Protein AF-A0A8X6MM75-F1 (afdb_monomer)

Mean predicted aligned error: 11.71 Å

Solvent-accessible surface area (backbone atoms only — not comparable to full-atom values): 11954 Å² total; per-residue (Å²): 129,62,101,52,57,42,80,42,95,53,72,85,77,40,58,80,90,53,41,46,63,35,37,42,98,78,38,51,41,29,33,30,41,62,89,41,44,68,61,42,42,59,50,50,16,61,73,72,70,42,58,93,62,60,49,35,66,57,50,51,88,81,57,44,44,74,46,42,32,42,50,53,55,86,55,97,66,80,43,54,76,62,78,70,56,53,65,49,52,53,53,43,50,51,67,72,38,47,88,40,38,58,59,51,56,37,34,38,22,33,39,88,60,43,45,37,38,36,39,28,29,56,48,54,58,74,54,73,69,58,44,54,55,48,49,58,67,43,36,65,71,62,44,44,78,42,88,99,49,34,34,33,33,57,40,63,68,54,56,61,51,56,54,83,53,84,75,80,98,62,79,70,65,42,74,41,36,41,39,41,38,48,90,86,56,75,49,76,44,54,66,80,87,55,62,65,71,64,48,56,59,56,70,66,70,75,133

Nearest PDB structures (foldseek):
  8qzt-assembly1_C  TM=4.158E-01  e=1.764E+00  Escherichia coli K-12
  7rr8-assembly1_C  TM=3.688E-01  e=2.102E+00  Escherichia coli K-12
  4zq9-assembly1_A  TM=3.601E-01  e=3.166E+00  Adeno-associated virus 2 Srivastava/1982
  5dcx-assembly9_I  TM=3.860E-01  e=9.621E+00  adeno-associated virus 2

Radius of gyration: 18.0 Å; Cα contacts (8 Å, |Δi|>4): 315; chains: 1; bounding box: 42×38×48 Å

Organism: Nephila pilipes (NCBI:txid299642)

Structure (mmCIF, N/CA/C/O backbone):
data_AF-A0A8X6MM75-F1
#
_entry.id   AF-A0A8X6MM75-F1
#
loop_
_atom_site.group_PDB
_atom_site.id
_atom_site.type_symbol
_atom_site.label_atom_id
_atom_site.label_alt_id
_atom_site.label_comp_id
_atom_site.label_asym_id
_atom_site.label_entity_id
_atom_site.label_seq_id
_atom_site.pdbx_PDB_ins_code
_atom_site.Cartn_x
_atom_site.Cartn_y
_atom_site.Cartn_z
_atom_site.occupancy
_atom_site.B_iso_or_equiv
_atom_site.auth_seq_id
_atom_site.auth_comp_id
_atom_site.auth_asym_id
_atom_site.auth_atom_id
_atom_site.pdbx_PDB_model_num
ATOM 1 N N . MET A 1 1 ? 15.011 1.809 -21.266 1.00 52.62 1 MET A N 1
ATOM 2 C CA . MET A 1 1 ? 14.641 0.807 -20.239 1.00 52.62 1 MET A CA 1
ATOM 3 C C . MET A 1 1 ? 15.874 -0.034 -19.945 1.00 52.62 1 MET A C 1
ATOM 5 O O . MET A 1 1 ? 16.704 -0.157 -20.841 1.00 52.62 1 MET A O 1
ATOM 9 N N . SER A 1 2 ? 16.052 -0.522 -18.714 1.00 60.53 2 SER A N 1
ATOM 10 C CA . SER A 1 2 ? 17.184 -1.410 -18.400 1.00 60.53 2 SER A CA 1
ATOM 11 C C . SER A 1 2 ? 16.971 -2.781 -19.055 1.00 60.53 2 SER A C 1
ATOM 13 O O . SER A 1 2 ? 15.847 -3.121 -19.415 1.00 60.53 2 SER A O 1
ATOM 15 N N . ALA A 1 3 ? 18.029 -3.585 -19.183 1.00 74.94 3 ALA A N 1
ATOM 16 C CA . ALA A 1 3 ? 17.926 -4.942 -19.730 1.00 74.94 3 ALA A CA 1
ATOM 17 C C . ALA A 1 3 ? 17.130 -5.923 -18.837 1.00 74.94 3 ALA A C 1
ATOM 19 O O . ALA A 1 3 ? 16.879 -7.046 -19.258 1.00 74.94 3 ALA A O 1
ATOM 20 N N . TYR A 1 4 ? 16.757 -5.501 -17.623 1.00 77.25 4 TYR A N 1
ATOM 21 C CA . TYR A 1 4 ? 16.164 -6.339 -16.576 1.00 77.25 4 TYR A CA 1
ATOM 22 C C . TYR A 1 4 ? 14.682 -6.033 -16.303 1.00 77.25 4 TYR A C 1
ATOM 24 O O . TYR A 1 4 ? 14.004 -6.820 -15.647 1.00 77.25 4 TYR A O 1
ATOM 32 N N . LEU A 1 5 ? 14.195 -4.863 -16.738 1.00 79.88 5 LEU A N 1
ATOM 33 C CA . LEU A 1 5 ? 12.842 -4.386 -16.452 1.00 79.88 5 LEU A CA 1
ATOM 34 C C . LEU A 1 5 ? 11.992 -4.443 -17.721 1.00 79.88 5 LEU A C 1
ATOM 36 O O . LEU A 1 5 ? 12.237 -3.706 -18.680 1.00 79.88 5 LEU A O 1
ATOM 40 N N . HIS A 1 6 ? 10.976 -5.296 -17.704 1.00 84.62 6 HIS A N 1
ATOM 41 C CA . HIS A 1 6 ? 10.106 -5.559 -18.842 1.00 84.62 6 HIS A CA 1
ATOM 42 C C . HIS A 1 6 ? 8.739 -4.920 -18.603 1.00 84.62 6 HIS A C 1
ATOM 44 O O . HIS A 1 6 ? 8.114 -5.173 -17.580 1.00 84.62 6 HIS A O 1
ATOM 50 N N . ARG A 1 7 ? 8.266 -4.086 -19.533 1.00 84.75 7 ARG A N 1
ATOM 51 C CA . ARG A 1 7 ? 6.899 -3.546 -19.490 1.00 84.75 7 ARG A CA 1
ATOM 52 C C . ARG A 1 7 ? 5.910 -4.610 -19.964 1.00 84.75 7 ARG A C 1
ATOM 54 O O . ARG A 1 7 ? 6.168 -5.250 -20.980 1.00 84.75 7 ARG A O 1
ATOM 61 N N . VAL A 1 8 ? 4.775 -4.711 -19.283 1.00 84.69 8 VAL A N 1
ATOM 62 C CA . VAL A 1 8 ? 3.608 -5.511 -19.682 1.00 84.69 8 VAL A CA 1
ATOM 63 C C . VAL A 1 8 ? 2.334 -4.662 -19.616 1.00 84.69 8 VAL A C 1
ATOM 65 O O . VAL A 1 8 ? 2.317 -3.591 -19.006 1.00 84.69 8 VAL A O 1
ATOM 68 N N . ASN A 1 9 ? 1.275 -5.102 -20.290 1.00 79.69 9 ASN A N 1
ATOM 69 C CA . ASN A 1 9 ? -0.027 -4.428 -20.305 1.00 79.69 9 ASN A CA 1
ATOM 70 C C . ASN A 1 9 ? -0.984 -4.992 -19.247 1.00 79.69 9 ASN A C 1
ATOM 72 O O . ASN A 1 9 ? -1.889 -4.282 -18.805 1.00 79.69 9 ASN A O 1
ATOM 76 N N . THR A 1 10 ? -0.787 -6.251 -18.847 1.00 78.00 10 THR A N 1
ATOM 77 C CA . THR A 1 10 ? -1.566 -6.949 -17.815 1.00 78.00 10 THR A CA 1
ATOM 78 C C . THR A 1 10 ? -0.646 -7.802 -16.932 1.00 78.00 10 THR A C 1
ATOM 80 O O . THR A 1 10 ? 0.529 -7.994 -17.251 1.00 78.00 10 THR A O 1
ATOM 83 N N . VAL A 1 11 ? -1.152 -8.308 -15.804 1.00 74.31 11 VAL A N 1
ATOM 84 C CA . VAL A 1 11 ? -0.368 -9.166 -14.895 1.00 74.31 11 VAL A CA 1
ATOM 85 C C . VAL A 1 11 ? -0.159 -10.572 -15.456 1.00 74.31 11 VAL A C 1
ATOM 87 O O . VAL A 1 11 ? 0.881 -11.178 -15.212 1.00 74.31 11 VAL A O 1
ATOM 90 N N . GLU A 1 12 ? -1.095 -11.075 -16.257 1.00 79.38 12 GLU A N 1
ATOM 91 C CA . GLU A 1 12 ? -1.029 -12.397 -16.889 1.00 79.38 12 GLU A CA 1
ATOM 92 C C . GLU A 1 12 ? 0.079 -12.496 -17.952 1.00 79.38 12 GLU A C 1
ATOM 94 O O . GLU A 1 12 ? 0.547 -13.593 -18.252 1.00 79.38 12 GLU A O 1
ATOM 99 N N . GLU A 1 13 ? 0.524 -11.363 -18.507 1.00 79.69 13 GLU A N 1
ATOM 100 C CA . GLU A 1 13 ? 1.691 -11.289 -19.397 1.00 79.69 13 GLU A CA 1
ATOM 101 C C . GLU A 1 13 ? 3.027 -11.474 -18.644 1.00 79.69 13 GLU A C 1
ATOM 103 O O . GLU A 1 13 ? 4.049 -11.782 -19.265 1.00 79.69 13 GLU A O 1
ATOM 108 N N . ALA A 1 14 ? 3.055 -11.293 -17.317 1.00 78.00 14 ALA A N 1
ATOM 109 C CA . ALA A 1 14 ? 4.254 -11.494 -16.510 1.00 78.00 14 ALA A CA 1
ATOM 110 C C . ALA A 1 14 ? 4.445 -12.980 -16.129 1.00 78.00 14 ALA A C 1
ATOM 112 O O . ALA A 1 14 ? 3.468 -13.694 -15.895 1.00 78.00 14 ALA A O 1
ATOM 113 N N . PRO A 1 15 ? 5.693 -13.471 -15.971 1.00 75.88 15 PRO A N 1
ATOM 114 C CA . PRO A 1 15 ? 5.959 -14.818 -15.460 1.00 75.88 15 PRO A CA 1
ATOM 115 C C . PRO A 1 15 ? 5.533 -14.964 -13.986 1.00 75.88 15 PRO A C 1
ATOM 117 O O . PRO A 1 15 ? 6.348 -14.813 -13.078 1.00 75.88 15 PRO A O 1
ATOM 120 N N . ALA A 1 16 ? 4.256 -15.271 -13.737 1.00 62.19 16 ALA A N 1
ATOM 121 C CA . ALA A 1 16 ? 3.614 -15.192 -12.417 1.00 62.19 16 ALA A CA 1
ATOM 122 C C . ALA A 1 16 ? 4.337 -15.945 -11.277 1.00 62.19 16 ALA A C 1
ATOM 124 O O . ALA A 1 16 ? 4.224 -15.566 -10.114 1.00 62.19 16 ALA A O 1
ATOM 125 N N . THR A 1 17 ? 5.101 -16.997 -11.589 1.00 67.06 17 THR A N 1
ATOM 126 C CA . THR A 1 17 ? 5.876 -17.774 -10.605 1.00 67.06 17 THR A CA 1
ATOM 127 C C . THR A 1 17 ? 7.322 -17.303 -10.419 1.00 67.06 17 THR A C 1
ATOM 129 O O . THR A 1 17 ? 7.921 -17.601 -9.389 1.00 67.06 17 THR A O 1
ATOM 132 N N . ASP A 1 18 ? 7.901 -16.588 -11.389 1.00 78.12 18 ASP A N 1
ATOM 133 C CA . ASP A 1 18 ? 9.346 -16.291 -11.464 1.00 78.12 18 ASP A CA 1
ATOM 134 C C . ASP A 1 18 ? 9.663 -14.792 -11.629 1.00 78.12 18 ASP A C 1
ATOM 136 O O . ASP A 1 18 ? 10.796 -14.400 -11.898 1.00 78.12 18 ASP A O 1
ATOM 140 N N . ALA A 1 19 ? 8.675 -13.919 -11.438 1.00 74.00 19 ALA A N 1
ATOM 141 C CA . ALA A 1 19 ? 8.862 -12.477 -11.491 1.00 74.00 19 ALA A CA 1
ATOM 142 C C . ALA A 1 19 ? 8.348 -11.761 -10.235 1.00 74.00 19 ALA A C 1
ATOM 144 O O . ALA A 1 19 ? 7.453 -12.239 -9.536 1.00 74.00 19 ALA A O 1
ATOM 145 N N . TYR A 1 20 ? 8.927 -10.591 -9.975 1.00 72.19 20 TYR A N 1
ATOM 146 C CA . TYR A 1 20 ? 8.309 -9.538 -9.180 1.00 72.19 20 TYR A CA 1
ATOM 147 C C . TYR A 1 20 ? 7.549 -8.608 -10.126 1.00 72.19 20 TYR A C 1
ATOM 149 O O . TYR A 1 20 ? 8.097 -8.193 -11.151 1.00 72.19 20 TYR A O 1
ATOM 157 N N . LEU A 1 21 ? 6.309 -8.281 -9.771 1.00 71.94 21 LEU A N 1
ATOM 158 C CA . LEU A 1 21 ? 5.527 -7.220 -10.400 1.00 71.94 21 LEU A CA 1
ATOM 159 C C . LEU A 1 21 ? 5.872 -5.892 -9.732 1.00 71.94 21 LEU A C 1
ATOM 161 O O . LEU A 1 21 ? 6.021 -5.838 -8.513 1.00 71.94 21 LEU A O 1
ATOM 165 N N . LEU A 1 22 ? 6.006 -4.845 -10.539 1.00 70.75 22 LEU A N 1
ATOM 166 C CA . LEU A 1 22 ? 6.335 -3.493 -10.111 1.00 70.75 22 LEU A CA 1
ATOM 167 C C . LEU A 1 22 ? 5.397 -2.517 -10.822 1.00 70.75 22 LEU A C 1
ATOM 169 O O . LEU A 1 22 ? 5.414 -2.419 -12.052 1.00 70.75 22 LEU A O 1
ATOM 173 N N . TYR A 1 23 ? 4.607 -1.772 -10.056 1.00 62.41 23 TYR A N 1
ATOM 174 C CA . TYR A 1 23 ? 3.793 -0.675 -10.585 1.00 62.41 23 TYR A CA 1
ATOM 175 C C . TYR A 1 23 ? 4.541 0.647 -10.459 1.00 62.41 23 TYR A C 1
ATOM 177 O O . TYR A 1 23 ? 5.136 0.924 -9.415 1.00 62.41 23 TYR A O 1
ATOM 185 N N . ASN A 1 24 ? 4.472 1.490 -11.492 1.00 63.34 24 ASN A N 1
ATOM 186 C CA . ASN A 1 24 ? 4.822 2.902 -11.339 1.00 63.34 24 ASN A CA 1
ATOM 187 C C . ASN A 1 24 ? 3.593 3.748 -10.964 1.00 63.34 24 ASN A C 1
ATOM 189 O O . ASN A 1 24 ? 2.447 3.319 -11.100 1.00 63.34 24 ASN A O 1
ATOM 193 N N . ILE A 1 25 ? 3.830 4.997 -10.557 1.00 52.75 25 ILE A N 1
ATOM 194 C CA . ILE A 1 25 ? 2.787 5.957 -10.149 1.00 52.75 25 ILE A CA 1
ATOM 195 C C . ILE A 1 25 ? 1.751 6.297 -11.239 1.00 52.75 25 ILE A C 1
ATOM 197 O O . ILE A 1 25 ? 0.769 6.975 -10.957 1.00 52.75 25 ILE A O 1
ATOM 201 N N . ARG A 1 26 ? 1.963 5.867 -12.491 1.00 58.06 26 ARG A N 1
ATOM 202 C CA . ARG A 1 26 ? 1.028 6.053 -13.615 1.00 58.06 26 ARG A CA 1
ATOM 203 C C . ARG A 1 26 ? 0.190 4.807 -13.908 1.00 58.06 26 ARG A C 1
ATOM 205 O O . ARG A 1 26 ? -0.551 4.816 -14.887 1.00 58.06 26 ARG A O 1
ATOM 212 N N . GLY A 1 27 ? 0.330 3.743 -13.115 1.00 58.53 27 GLY A N 1
ATOM 213 C CA . GLY A 1 27 ? -0.357 2.475 -13.355 1.00 58.53 27 GLY A CA 1
ATOM 214 C C . GLY A 1 27 ? 0.304 1.564 -14.381 1.00 58.53 27 GLY A C 1
ATOM 215 O O . GLY A 1 27 ? -0.262 0.534 -14.740 1.00 58.53 27 GLY A O 1
ATOM 216 N N . GLU A 1 28 ? 1.478 1.930 -14.897 1.00 74.62 28 GLU A N 1
ATOM 217 C CA . GLU A 1 28 ? 2.173 1.078 -15.854 1.00 74.62 28 GLU A CA 1
ATOM 218 C C . GLU A 1 28 ? 2.777 -0.120 -15.123 1.00 74.62 28 GLU A C 1
ATOM 220 O O . GLU A 1 28 ? 3.470 0.036 -14.112 1.00 74.62 28 GLU A O 1
ATOM 225 N N . ILE A 1 29 ? 2.510 -1.309 -15.661 1.00 75.81 29 ILE A N 1
ATOM 226 C CA . ILE A 1 29 ? 2.930 -2.578 -15.085 1.00 75.81 29 ILE A CA 1
ATOM 227 C C . ILE A 1 29 ? 4.286 -2.956 -15.677 1.00 75.81 29 ILE A C 1
ATOM 229 O O . ILE A 1 29 ? 4.484 -2.988 -16.897 1.00 75.81 29 ILE A O 1
ATOM 233 N N . TYR A 1 30 ? 5.225 -3.264 -14.796 1.00 80.88 30 TYR A N 1
ATOM 234 C CA . TYR A 1 30 ? 6.514 -3.826 -15.147 1.00 80.88 30 TYR A CA 1
ATOM 235 C C . TYR A 1 30 ? 6.710 -5.142 -14.403 1.00 80.88 30 TYR A C 1
ATOM 237 O O . TYR A 1 30 ? 6.170 -5.341 -13.316 1.00 80.88 30 TYR A O 1
ATOM 245 N N . TYR A 1 31 ? 7.520 -6.030 -14.964 1.00 83.19 31 TYR A N 1
ATOM 246 C CA . TYR A 1 31 ? 8.041 -7.176 -14.240 1.00 83.19 31 TYR A CA 1
ATOM 247 C C . TYR A 1 31 ? 9.562 -7.239 -14.331 1.00 83.19 31 TYR A C 1
ATOM 249 O O . TYR A 1 31 ? 10.187 -6.767 -15.288 1.00 83.19 31 TYR A O 1
ATOM 257 N N . ILE A 1 32 ? 10.149 -7.875 -13.325 1.00 82.12 32 ILE A N 1
ATOM 258 C CA . ILE A 1 32 ? 11.548 -8.281 -13.305 1.00 82.12 32 ILE A CA 1
ATOM 259 C C . ILE A 1 32 ? 11.642 -9.729 -12.837 1.00 82.12 32 ILE A C 1
ATOM 261 O O . ILE A 1 32 ? 11.001 -10.108 -11.858 1.00 82.12 32 ILE A O 1
ATOM 265 N N . LYS A 1 33 ? 12.436 -10.550 -13.530 1.00 83.50 33 LYS A N 1
ATOM 266 C CA . LYS A 1 33 ? 12.670 -11.936 -13.111 1.00 83.50 33 LYS A CA 1
ATOM 267 C C . LYS A 1 33 ? 13.370 -11.976 -11.757 1.00 83.50 33 LYS A C 1
ATOM 269 O O . LYS A 1 33 ? 14.265 -11.172 -11.493 1.00 83.50 33 LYS A O 1
ATOM 274 N N . ARG A 1 34 ? 13.023 -12.951 -10.918 1.00 77.12 34 ARG A N 1
ATOM 275 C CA . ARG A 1 34 ? 13.628 -13.130 -9.587 1.00 77.12 34 ARG A CA 1
ATOM 276 C C . ARG A 1 34 ? 15.147 -13.322 -9.670 1.00 77.12 34 ARG A C 1
ATOM 278 O O . ARG A 1 34 ? 15.862 -12.768 -8.840 1.00 77.12 34 ARG A O 1
ATOM 285 N N . SER A 1 35 ? 15.634 -14.011 -10.706 1.00 81.31 35 SER A N 1
ATOM 286 C CA . SER A 1 35 ? 17.066 -14.165 -11.016 1.00 81.31 35 SER A CA 1
ATOM 287 C C . SER A 1 35 ? 17.802 -12.840 -11.243 1.00 81.31 35 SER A C 1
ATOM 289 O O . SER A 1 35 ? 18.979 -12.713 -10.911 1.00 81.31 35 SER A O 1
ATOM 291 N N . ASP A 1 36 ? 17.110 -11.850 -11.803 1.00 81.81 36 ASP A N 1
ATOM 292 C CA . ASP A 1 36 ? 17.719 -10.640 -12.356 1.00 81.81 36 ASP A CA 1
ATOM 293 C C . ASP A 1 36 ? 17.646 -9.463 -11.363 1.00 81.81 36 ASP A C 1
ATOM 295 O O . ASP A 1 36 ? 18.353 -8.464 -11.518 1.00 81.81 36 ASP A O 1
ATOM 299 N N . PHE A 1 37 ? 16.833 -9.598 -10.306 1.00 74.12 37 PHE A N 1
ATOM 300 C CA . PHE A 1 37 ? 16.523 -8.556 -9.322 1.00 74.12 37 PHE A CA 1
ATOM 301 C C . PHE A 1 37 ? 17.761 -7.942 -8.650 1.00 74.12 37 PHE A C 1
ATOM 303 O O . PHE A 1 37 ? 17.902 -6.720 -8.613 1.00 74.12 37 PHE A O 1
ATOM 310 N N . SER A 1 38 ? 18.705 -8.769 -8.185 1.00 69.81 38 SER A N 1
ATOM 311 C CA . SER A 1 38 ? 19.957 -8.286 -7.575 1.00 69.81 38 SER A CA 1
ATOM 312 C C . SER A 1 38 ? 20.808 -7.464 -8.560 1.00 69.81 38 SER A C 1
ATOM 314 O O . SER A 1 38 ? 21.328 -6.402 -8.205 1.00 69.81 38 SER A O 1
ATOM 316 N N . SER A 1 39 ? 20.886 -7.889 -9.825 1.00 78.69 39 SER A N 1
ATOM 317 C CA . SER A 1 39 ? 21.646 -7.178 -10.863 1.00 78.69 39 SER A CA 1
ATOM 318 C C . SER A 1 39 ? 20.979 -5.855 -11.255 1.00 78.69 39 SER A C 1
ATOM 320 O O . SER A 1 39 ? 21.658 -4.837 -11.424 1.00 78.69 39 SER A O 1
ATOM 322 N N . PHE A 1 40 ? 19.647 -5.844 -11.355 1.00 75.94 40 PHE A N 1
ATOM 323 C CA . PHE A 1 40 ? 18.860 -4.633 -11.582 1.00 75.94 40 PHE A CA 1
ATOM 324 C C . PHE A 1 40 ? 19.011 -3.623 -10.450 1.00 75.94 40 PHE A C 1
ATOM 326 O O . PHE A 1 40 ? 19.247 -2.453 -10.741 1.00 75.94 40 PHE A O 1
ATOM 333 N N . SER A 1 41 ? 18.946 -4.074 -9.194 1.00 66.88 41 SER A N 1
ATOM 334 C CA . SER A 1 41 ? 19.126 -3.240 -8.001 1.00 66.88 41 SER A CA 1
ATOM 335 C C . SER A 1 41 ? 20.419 -2.431 -8.066 1.00 66.88 41 SER A C 1
ATOM 337 O O . SER A 1 41 ? 20.400 -1.197 -8.105 1.00 66.88 41 SER A O 1
ATOM 339 N N . HIS A 1 42 ? 21.551 -3.125 -8.209 1.00 67.00 42 HIS A N 1
ATOM 340 C CA . HIS A 1 42 ? 22.859 -2.484 -8.305 1.00 67.00 42 HIS A CA 1
ATOM 341 C C . HIS A 1 42 ? 22.983 -1.558 -9.522 1.00 67.00 42 HIS A C 1
ATOM 343 O O . HIS A 1 42 ? 23.593 -0.489 -9.421 1.00 67.00 42 HIS A O 1
ATOM 349 N N . TYR A 1 43 ? 22.403 -1.935 -10.667 1.00 70.56 43 TYR A N 1
ATOM 350 C CA . TYR A 1 43 ? 22.361 -1.073 -11.848 1.00 70.56 43 TYR A CA 1
ATOM 351 C C . TYR A 1 43 ? 21.554 0.210 -11.587 1.00 70.56 43 TYR A C 1
ATOM 353 O O . TYR A 1 43 ? 22.022 1.299 -11.921 1.00 70.56 43 TYR A O 1
ATOM 361 N N . TRP A 1 44 ? 20.376 0.096 -10.970 1.00 65.06 44 TRP A N 1
ATOM 362 C CA . TRP A 1 44 ? 19.453 1.204 -10.731 1.00 65.06 44 TRP A CA 1
ATOM 363 C C . TRP A 1 44 ? 20.025 2.238 -9.754 1.00 65.06 44 TRP A C 1
ATOM 365 O O . TRP A 1 44 ? 20.114 3.411 -10.124 1.00 65.06 44 TRP A O 1
ATOM 375 N N . CYS A 1 45 ? 20.524 1.811 -8.582 1.00 58.34 45 CYS A N 1
ATOM 376 C CA . CYS A 1 45 ? 21.221 2.697 -7.632 1.00 58.34 45 CYS A CA 1
ATOM 377 C C . CYS A 1 45 ? 22.310 3.516 -8.331 1.00 58.34 45 CYS A C 1
ATOM 379 O O . CYS A 1 45 ? 22.373 4.741 -8.222 1.00 58.34 45 CYS A O 1
ATOM 381 N N . ARG A 1 46 ? 23.155 2.817 -9.101 1.00 64.12 46 ARG A N 1
ATOM 382 C CA . ARG A 1 46 ? 24.324 3.400 -9.758 1.00 64.12 46 ARG A CA 1
ATOM 383 C C . ARG A 1 46 ? 23.947 4.424 -10.828 1.00 64.12 46 ARG A C 1
ATOM 385 O O . ARG A 1 46 ? 24.640 5.432 -10.944 1.00 64.12 46 ARG A O 1
ATOM 392 N N . GLN A 1 47 ? 22.886 4.185 -11.603 1.00 63.91 47 GLN A N 1
ATOM 393 C CA . GLN A 1 47 ? 22.410 5.148 -12.606 1.00 63.91 47 GLN A CA 1
ATOM 394 C C . GLN A 1 47 ? 21.767 6.378 -11.958 1.00 63.91 47 GLN A C 1
ATOM 396 O O . GLN A 1 47 ? 22.052 7.499 -12.374 1.00 63.91 47 GLN A O 1
ATOM 401 N N . GLY A 1 48 ? 20.964 6.185 -10.907 1.00 54.12 48 GLY A N 1
ATOM 402 C CA . GLY A 1 48 ? 20.328 7.279 -10.169 1.00 54.12 48 GLY A CA 1
ATOM 403 C C . GLY A 1 48 ? 21.277 8.112 -9.297 1.00 54.12 48 GLY A C 1
ATOM 404 O O . GLY A 1 48 ? 20.853 9.111 -8.730 1.00 54.12 48 GLY A O 1
ATOM 405 N N . ARG A 1 49 ? 22.561 7.727 -9.193 1.00 57.09 49 ARG A N 1
ATOM 406 C CA . ARG A 1 49 ? 23.559 8.293 -8.255 1.00 57.09 49 ARG A CA 1
ATOM 407 C C . ARG A 1 49 ? 23.148 8.204 -6.783 1.00 57.09 49 ARG A C 1
ATOM 409 O O . ARG A 1 49 ? 23.693 8.912 -5.939 1.00 57.09 49 ARG A O 1
ATOM 416 N N . PHE A 1 50 ? 22.223 7.309 -6.481 1.00 48.69 50 PHE A N 1
ATOM 417 C CA . PHE A 1 50 ? 21.830 6.987 -5.126 1.00 48.69 50 PHE A CA 1
ATOM 418 C C . PHE A 1 50 ? 22.912 6.067 -4.504 1.00 48.69 50 PHE A C 1
ATOM 420 O O . PHE A 1 50 ? 23.602 5.338 -5.226 1.00 48.69 50 PHE A O 1
ATOM 427 N N . ALA A 1 51 ? 23.129 6.116 -3.183 1.00 43.00 51 ALA A N 1
ATOM 428 C CA . ALA A 1 51 ? 24.196 5.340 -2.527 1.00 43.00 51 ALA A CA 1
ATOM 429 C C . ALA A 1 51 ? 24.036 3.819 -2.756 1.00 43.00 51 ALA A C 1
ATOM 431 O O . ALA A 1 51 ? 22.937 3.328 -2.987 1.00 43.00 51 ALA A O 1
ATOM 432 N N . SER A 1 52 ? 25.105 3.024 -2.719 1.00 40.28 52 SER A N 1
ATOM 433 C CA . SER A 1 52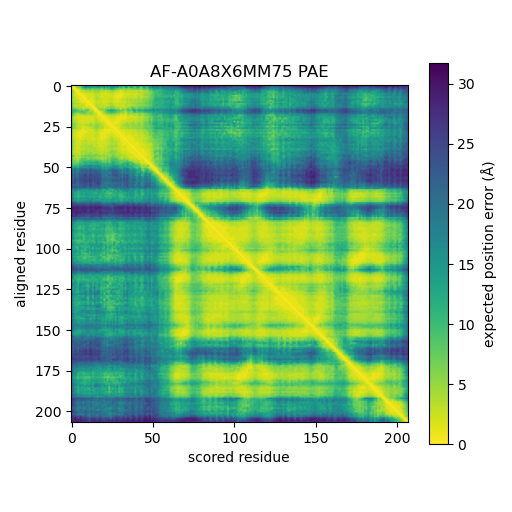 ? 24.965 1.569 -2.902 1.00 40.28 52 SER A CA 1
ATOM 434 C C . SER A 1 52 ? 23.980 0.980 -1.885 1.00 40.28 52 SER A C 1
ATOM 436 O O . SER A 1 52 ? 24.123 1.245 -0.698 1.00 40.28 52 SER A O 1
ATOM 438 N N . MET A 1 53 ? 23.038 0.173 -2.377 1.00 39.53 53 MET A N 1
ATOM 439 C CA . MET A 1 53 ? 21.859 -0.362 -1.680 1.00 39.53 53 MET A CA 1
ATOM 440 C C . MET A 1 53 ? 20.621 0.541 -1.600 1.00 39.53 53 MET A C 1
ATOM 442 O O . MET A 1 53 ? 19.562 -0.036 -1.486 1.00 39.53 53 MET A O 1
ATOM 446 N N . THR A 1 54 ? 20.651 1.851 -1.901 1.00 37.25 54 THR A N 1
ATOM 447 C CA . THR A 1 54 ? 19.464 2.773 -2.001 1.00 37.25 54 THR A CA 1
ATOM 448 C C . THR A 1 54 ? 18.373 2.438 -3.032 1.00 37.25 54 THR A C 1
ATOM 450 O O . THR A 1 54 ? 17.465 3.228 -3.284 1.00 37.25 54 THR A O 1
ATOM 453 N N . MET A 1 55 ? 18.396 1.237 -3.595 1.00 36.19 55 MET A N 1
ATOM 454 C CA . MET A 1 55 ? 17.131 0.595 -3.885 1.00 36.19 55 MET A CA 1
ATOM 455 C C . MET A 1 55 ? 16.413 0.244 -2.559 1.00 36.19 55 MET A C 1
ATOM 457 O O . MET A 1 55 ? 15.335 -0.277 -2.698 1.00 36.19 55 MET A O 1
ATOM 461 N N . ASP A 1 56 ? 16.977 0.517 -1.353 1.00 39.72 56 ASP A N 1
ATOM 462 C CA . ASP A 1 56 ? 16.593 0.344 0.079 1.00 39.72 56 ASP A CA 1
ATOM 463 C C . ASP A 1 56 ? 15.278 1.025 0.499 1.00 39.72 56 ASP A C 1
ATOM 465 O O . ASP A 1 56 ? 15.299 2.162 0.967 1.00 39.72 56 ASP A O 1
ATOM 469 N N . LEU A 1 57 ? 14.086 0.414 0.462 1.00 38.03 57 LEU A N 1
ATOM 470 C CA . LEU A 1 57 ? 13.428 -0.631 -0.366 1.00 38.03 57 LEU A CA 1
ATOM 471 C C . LEU A 1 57 ? 14.071 -2.024 -0.742 1.00 38.03 57 LEU A C 1
ATOM 473 O O . LEU A 1 57 ? 13.321 -2.987 -0.885 1.00 38.03 57 LEU A O 1
ATOM 477 N N . ALA A 1 58 ? 15.389 -2.193 -0.899 1.00 28.61 58 ALA A N 1
ATOM 478 C CA . ALA A 1 58 ? 16.175 -3.396 -1.197 1.00 28.61 58 ALA A CA 1
ATOM 479 C C . ALA A 1 58 ? 16.380 -4.256 0.048 1.00 28.61 58 ALA A C 1
ATOM 481 O O . ALA A 1 58 ? 16.107 -5.455 0.027 1.00 28.61 58 ALA A O 1
ATOM 482 N N . THR A 1 59 ? 16.808 -3.608 1.132 1.00 31.95 59 THR A N 1
ATOM 483 C CA . THR A 1 59 ? 16.270 -3.787 2.476 1.00 31.95 59 THR A CA 1
ATOM 484 C C . THR A 1 59 ? 15.145 -2.737 2.659 1.00 31.95 59 THR A C 1
ATOM 486 O O . THR A 1 59 ? 15.289 -1.607 2.217 1.00 31.95 59 THR A O 1
ATOM 489 N N . CYS A 1 60 ? 13.967 -2.964 3.239 1.00 38.81 60 CYS A N 1
ATOM 490 C CA . CYS A 1 60 ? 13.419 -4.118 3.937 1.00 38.81 60 CYS A CA 1
ATOM 491 C C . CYS A 1 60 ? 13.624 -5.449 3.209 1.00 38.81 60 CYS A C 1
ATOM 493 O O . CYS A 1 60 ? 12.972 -5.738 2.209 1.00 38.81 60 CYS A O 1
ATOM 495 N N . GLU A 1 61 ? 14.429 -6.321 3.818 1.00 35.19 61 GLU A N 1
ATOM 496 C CA . GLU A 1 61 ? 14.723 -7.697 3.373 1.00 35.19 61 GLU A CA 1
ATOM 497 C C . GLU A 1 61 ? 13.476 -8.610 3.354 1.00 35.19 61 GLU A C 1
ATOM 499 O O . GLU A 1 61 ? 13.542 -9.794 3.023 1.00 35.19 61 GLU A O 1
ATOM 504 N N . HIS A 1 62 ? 12.319 -8.048 3.719 1.00 43.12 62 HIS A N 1
ATOM 505 C CA . HIS A 1 62 ? 11.006 -8.672 3.836 1.00 43.12 62 HIS A CA 1
ATOM 506 C C . HIS A 1 62 ? 9.907 -7.866 3.084 1.00 43.12 62 HIS A C 1
ATOM 508 O O . HIS A 1 62 ? 8.749 -7.872 3.488 1.00 43.12 62 HIS A O 1
ATOM 514 N N . HIS A 1 63 ? 10.288 -7.170 1.998 1.00 47.94 63 HIS A N 1
ATOM 515 C CA . HIS A 1 63 ? 9.463 -6.599 0.908 1.00 47.94 63 HIS A CA 1
ATOM 516 C C . HIS A 1 63 ? 8.188 -5.792 1.261 1.00 47.94 63 HIS A C 1
ATOM 518 O O . HIS A 1 63 ? 7.085 -6.338 1.287 1.00 47.94 63 HIS A O 1
ATOM 524 N N . SER A 1 64 ? 8.299 -4.461 1.406 1.00 57.66 64 SER A N 1
ATOM 525 C CA . SER A 1 64 ? 7.183 -3.512 1.164 1.00 57.66 64 SER A CA 1
ATOM 526 C C . SER A 1 64 ? 7.577 -2.036 1.265 1.00 57.66 64 SER A C 1
ATOM 528 O O . SER A 1 64 ? 8.408 -1.671 2.091 1.00 57.66 64 SER A O 1
ATOM 530 N N . LEU A 1 65 ? 6.920 -1.183 0.471 1.00 73.31 65 LEU A N 1
ATOM 531 C CA . LEU A 1 65 ? 6.934 0.274 0.634 1.00 73.31 65 LEU A CA 1
ATOM 532 C C . LEU A 1 65 ? 6.054 0.657 1.844 1.00 73.31 65 LEU A C 1
ATOM 534 O O . LEU A 1 65 ? 4.854 0.370 1.808 1.00 73.31 65 LEU A O 1
ATOM 538 N N . PRO A 1 66 ? 6.602 1.248 2.921 1.00 76.62 66 PRO A N 1
ATOM 539 C CA . PRO A 1 66 ? 5.821 1.603 4.100 1.00 76.62 66 PRO A CA 1
ATOM 540 C C . PRO A 1 66 ? 5.060 2.926 3.914 1.00 76.62 66 PRO A C 1
ATOM 542 O O . PRO A 1 66 ? 5.430 3.764 3.099 1.00 76.62 66 PRO A O 1
ATOM 545 N N . LEU A 1 67 ? 4.019 3.120 4.720 1.00 84.69 67 LEU A N 1
ATOM 546 C CA . LEU A 1 67 ? 3.419 4.405 5.062 1.00 84.69 67 LEU A CA 1
ATOM 547 C C . LEU A 1 67 ? 3.152 4.385 6.572 1.00 84.69 67 LEU A C 1
ATOM 549 O O . LEU A 1 67 ? 2.245 3.689 7.035 1.00 84.69 67 LEU A O 1
ATOM 553 N N . ASP A 1 68 ? 3.971 5.106 7.333 1.00 84.06 68 ASP A N 1
ATOM 554 C CA . ASP A 1 68 ? 3.848 5.221 8.790 1.00 84.06 68 ASP A CA 1
ATOM 555 C C . ASP A 1 68 ? 2.799 6.278 9.187 1.00 84.06 68 ASP A C 1
ATOM 557 O O . ASP A 1 68 ? 2.911 7.447 8.802 1.00 84.06 68 ASP A O 1
ATOM 561 N N . LEU A 1 69 ? 1.776 5.844 9.928 1.00 86.88 69 LEU A N 1
ATOM 562 C CA . LEU A 1 69 ? 0.667 6.626 10.474 1.00 86.88 69 LEU A CA 1
ATOM 563 C C . LEU A 1 69 ? 0.760 6.657 12.005 1.00 86.88 69 LEU A C 1
ATOM 565 O O . LEU A 1 69 ? 0.307 5.731 12.688 1.00 86.88 69 LEU A O 1
ATOM 569 N N . ASP A 1 70 ? 1.277 7.757 12.549 1.00 84.88 70 ASP A N 1
ATOM 570 C CA . ASP A 1 70 ? 1.403 7.965 13.994 1.00 84.88 70 ASP A CA 1
ATOM 571 C C . ASP A 1 70 ? 0.211 8.763 14.558 1.00 84.88 70 ASP A C 1
ATOM 573 O O . ASP A 1 70 ? -0.311 9.695 13.934 1.00 84.88 70 ASP A O 1
ATOM 577 N N . PHE A 1 71 ? -0.245 8.374 15.755 1.00 84.88 71 PHE A N 1
ATOM 578 C CA . PHE A 1 71 ? -1.343 9.017 16.480 1.00 84.88 71 PHE A CA 1
ATOM 579 C C . PHE A 1 71 ? -0.823 10.100 17.428 1.00 84.88 71 PHE A C 1
ATOM 581 O O . PHE A 1 71 ? -0.199 9.795 18.447 1.00 84.88 71 PHE A O 1
ATOM 588 N N . SER A 1 72 ? -1.149 11.362 17.148 1.00 84.00 72 SER A N 1
ATOM 589 C CA . SER A 1 72 ? -0.992 12.458 18.108 1.00 84.00 72 SER A CA 1
ATOM 590 C C . SER A 1 72 ? -2.293 12.648 18.889 1.00 84.00 72 SER A C 1
ATOM 592 O O . SER A 1 72 ? -3.322 12.959 18.282 1.00 84.00 72 SER A O 1
ATOM 594 N N . SER A 1 73 ? -2.251 12.479 20.213 1.00 78.06 73 SER A N 1
ATOM 595 C CA . SER A 1 73 ? -3.381 12.729 21.114 1.00 78.06 73 SER A CA 1
ATOM 596 C C . SER A 1 73 ? -3.275 14.076 21.824 1.00 78.06 73 SER A C 1
ATOM 598 O O . SER A 1 73 ? -2.186 14.495 22.205 1.00 78.06 73 SER A O 1
ATOM 600 N N . ASP A 1 74 ? -4.421 14.713 22.071 1.00 66.19 74 ASP A N 1
ATOM 601 C CA . ASP A 1 74 ? -4.501 15.986 22.811 1.00 66.19 74 ASP A CA 1
ATOM 602 C C . ASP A 1 74 ? -4.519 15.787 24.346 1.00 66.19 74 ASP A C 1
ATOM 604 O O . ASP A 1 74 ? -4.528 16.746 25.115 1.00 66.19 74 ASP A O 1
ATOM 608 N N . ALA A 1 75 ? -4.528 14.530 24.803 1.00 57.53 75 ALA A N 1
ATOM 609 C CA . ALA A 1 75 ? -4.495 14.114 26.206 1.00 57.53 75 ALA A CA 1
ATOM 610 C C . ALA A 1 75 ? -3.749 12.773 26.366 1.00 57.53 75 ALA A C 1
ATOM 612 O O . ALA A 1 75 ? -3.508 12.081 25.370 1.00 57.53 75 ALA A O 1
ATOM 613 N N . ASP A 1 76 ? -3.464 12.359 27.609 1.00 56.06 76 ASP A N 1
ATOM 614 C CA . ASP A 1 76 ? -2.869 11.058 27.989 1.00 56.06 76 ASP A CA 1
ATOM 615 C C . ASP A 1 76 ? -3.818 9.858 27.762 1.00 56.06 76 ASP A C 1
ATOM 617 O O . ASP A 1 76 ? -4.022 8.998 28.618 1.00 56.06 76 ASP A O 1
ATOM 621 N N . SER A 1 77 ? -4.439 9.788 26.587 1.00 53.41 77 SER A N 1
ATOM 622 C CA . SER A 1 77 ? -5.322 8.688 26.217 1.00 53.41 77 SER A CA 1
ATOM 623 C C . SER A 1 77 ? -4.542 7.386 26.015 1.00 53.41 77 SER A C 1
ATOM 625 O O . SER A 1 77 ? -3.524 7.331 25.308 1.00 53.41 77 SER A O 1
ATOM 627 N N . GLU A 1 78 ? -5.045 6.300 26.601 1.00 56.78 78 GLU A N 1
ATOM 628 C CA . GLU A 1 78 ? -4.727 4.957 26.121 1.00 56.78 78 GLU A CA 1
ATOM 629 C C . GLU A 1 78 ? -5.161 4.865 24.650 1.00 56.78 78 GLU A C 1
ATOM 631 O O . GLU A 1 78 ? -6.251 5.319 24.282 1.00 56.78 78 GLU A O 1
ATOM 636 N N . GLY A 1 79 ? -4.273 4.363 23.787 1.00 54.56 79 GLY A N 1
ATOM 637 C CA . GLY A 1 79 ? -4.479 4.442 22.342 1.00 54.56 79 GLY A CA 1
ATOM 638 C C . GLY A 1 79 ? -5.721 3.673 21.896 1.00 54.56 79 GLY A C 1
ATOM 639 O O . GLY A 1 79 ? -6.034 2.603 22.418 1.00 54.56 79 GLY A O 1
ATOM 640 N N . GLN A 1 80 ? -6.437 4.228 20.918 1.00 59.34 80 GLN A N 1
ATOM 641 C CA . GLN A 1 80 ? -7.687 3.647 20.430 1.00 59.34 80 GLN A CA 1
ATOM 642 C C . GLN A 1 80 ? -7.489 2.234 19.861 1.00 59.34 80 GLN A C 1
ATOM 644 O O . GLN A 1 80 ? -6.504 1.980 19.161 1.00 59.34 80 GLN A O 1
ATOM 649 N N . PRO A 1 81 ? -8.466 1.328 20.047 1.00 61.44 81 PRO A N 1
ATOM 650 C CA . PRO A 1 81 ? -8.579 0.140 19.217 1.00 61.44 81 PRO A CA 1
ATOM 651 C C . PRO A 1 81 ? -8.724 0.540 17.744 1.00 61.44 81 PRO A C 1
ATOM 653 O O . PRO A 1 81 ? -9.512 1.420 17.404 1.00 61.44 81 PRO A O 1
ATOM 656 N N . TYR A 1 82 ? -8.028 -0.167 16.858 1.00 72.31 82 TYR A N 1
ATOM 657 C CA . TYR A 1 82 ? -7.939 0.131 15.421 1.00 72.31 82 TYR A CA 1
ATOM 658 C C . TYR A 1 82 ? -9.262 0.062 14.623 1.00 72.31 82 TYR A C 1
ATOM 660 O O . TYR A 1 82 ? -9.266 0.284 13.416 1.00 72.31 82 TYR A O 1
ATOM 668 N N . GLY A 1 83 ? -10.393 -0.246 15.265 1.00 73.25 83 GLY A N 1
ATOM 669 C CA . GLY A 1 83 ? -11.650 -0.606 14.600 1.00 73.25 83 GLY A CA 1
ATOM 670 C C . GLY A 1 83 ? -12.240 0.450 13.660 1.00 73.25 83 GLY A C 1
ATOM 671 O O . GLY A 1 83 ? -12.920 0.071 12.713 1.00 73.25 83 GLY A O 1
ATOM 672 N N . SER A 1 84 ? -11.983 1.745 13.881 1.00 77.75 84 SER A N 1
ATOM 673 C CA . SER A 1 84 ? -12.527 2.819 13.033 1.00 77.75 84 SER A CA 1
ATOM 674 C C . SER A 1 84 ? -11.545 3.368 11.992 1.00 77.75 84 SER A C 1
ATOM 676 O O . SER A 1 84 ? -11.986 3.915 10.984 1.00 77.75 84 SER A O 1
ATOM 678 N N . ILE A 1 85 ? -10.234 3.192 12.192 1.00 83.56 85 ILE A N 1
ATOM 679 C CA . ILE A 1 85 ? -9.213 3.622 11.226 1.00 83.56 85 ILE A CA 1
ATOM 680 C C . ILE A 1 85 ? -9.027 2.609 10.090 1.00 83.56 85 ILE A C 1
ATOM 682 O O . ILE A 1 85 ? -8.820 3.031 8.959 1.00 83.56 85 ILE A O 1
ATOM 686 N N . LEU A 1 86 ? -9.183 1.300 10.333 1.00 85.56 86 LEU A N 1
ATOM 687 C CA . LEU A 1 86 ? -9.007 0.285 9.279 1.00 85.56 86 LEU A CA 1
ATOM 688 C C . LEU A 1 86 ? -9.954 0.501 8.071 1.00 85.56 86 LEU A C 1
ATOM 690 O O . LEU A 1 86 ? -9.437 0.635 6.961 1.00 85.56 86 LEU A O 1
ATOM 694 N N . PRO A 1 87 ? -11.289 0.669 8.233 1.00 86.00 87 PRO A N 1
ATOM 695 C CA . PRO A 1 87 ? -12.186 0.881 7.088 1.00 86.00 87 PRO A CA 1
ATOM 696 C C . PRO A 1 87 ? -11.969 2.233 6.388 1.00 86.00 87 PRO A C 1
ATOM 698 O O . PRO A 1 87 ? -12.216 2.369 5.187 1.00 86.00 87 PRO A O 1
ATOM 701 N N . PHE A 1 88 ? -11.496 3.242 7.129 1.00 88.00 88 PHE A N 1
ATOM 702 C CA . PHE A 1 88 ? -11.099 4.534 6.569 1.00 88.00 88 PHE A CA 1
ATOM 703 C C . PHE A 1 88 ? -9.856 4.384 5.687 1.00 88.00 88 PHE A C 1
ATOM 705 O O . PHE A 1 88 ? -9.878 4.794 4.529 1.00 88.00 88 PHE A O 1
ATOM 712 N N . THR A 1 89 ? -8.803 3.737 6.197 1.00 87.50 89 THR A N 1
ATOM 713 C CA . THR A 1 89 ? -7.580 3.435 5.446 1.00 87.50 89 THR A CA 1
ATOM 714 C C . THR A 1 89 ? -7.892 2.643 4.179 1.00 87.50 89 THR A C 1
ATOM 716 O O . THR A 1 89 ? -7.429 3.022 3.107 1.00 87.50 89 THR A O 1
ATOM 719 N N . GLU A 1 90 ? -8.725 1.602 4.272 1.00 87.81 90 GLU A N 1
ATOM 720 C CA . GLU A 1 90 ? -9.182 0.825 3.113 1.00 87.81 90 GLU A CA 1
ATOM 721 C C . GLU A 1 90 ? -9.866 1.700 2.058 1.00 87.81 90 GLU A C 1
ATOM 723 O O . GLU A 1 90 ? -9.473 1.695 0.890 1.00 87.81 90 GLU A O 1
ATOM 728 N N . SER A 1 91 ? -10.849 2.502 2.473 1.00 87.69 91 SER A N 1
ATOM 729 C CA . SER A 1 91 ? -11.603 3.383 1.574 1.00 87.69 91 SER A CA 1
ATOM 730 C C . SER A 1 91 ? -10.703 4.430 0.910 1.00 87.69 91 SER A C 1
ATOM 732 O O . SER A 1 91 ? -10.787 4.646 -0.299 1.00 87.69 91 SER A O 1
ATOM 734 N N . THR A 1 92 ? -9.806 5.052 1.679 1.00 89.75 92 THR A N 1
ATOM 735 C CA . THR A 1 92 ? -8.877 6.069 1.181 1.00 89.75 92 THR A CA 1
ATOM 736 C C . THR A 1 92 ? -7.873 5.489 0.190 1.00 89.75 92 THR A C 1
ATOM 738 O O . THR A 1 92 ? -7.687 6.067 -0.883 1.00 89.75 92 THR A O 1
ATOM 741 N N . LEU A 1 93 ? -7.233 4.358 0.507 1.00 89.06 93 LEU A N 1
ATOM 742 C CA . LEU A 1 93 ? -6.292 3.713 -0.411 1.00 89.06 93 LEU A CA 1
ATOM 743 C C . LEU A 1 93 ? -7.016 3.269 -1.687 1.00 89.06 93 LEU A C 1
ATOM 745 O O . LEU A 1 93 ? -6.552 3.573 -2.782 1.00 89.06 93 LEU A O 1
ATOM 749 N N . LYS A 1 94 ? -8.206 2.663 -1.573 1.00 87.56 94 LYS A N 1
ATOM 750 C CA . LYS A 1 94 ? -9.025 2.286 -2.734 1.00 87.56 94 LYS A CA 1
ATOM 751 C C . LYS A 1 94 ? -9.311 3.482 -3.649 1.00 87.56 94 LYS A C 1
ATOM 753 O O . LYS A 1 94 ? -9.082 3.384 -4.851 1.00 87.56 94 LYS A O 1
ATOM 758 N N . LEU A 1 95 ? -9.740 4.618 -3.092 1.00 88.38 95 LEU A N 1
ATOM 759 C CA . LEU A 1 95 ? -10.054 5.834 -3.856 1.00 88.38 95 LEU A CA 1
ATOM 760 C C . LEU A 1 95 ? -8.834 6.487 -4.523 1.00 88.38 95 LEU A C 1
ATOM 762 O O . LEU A 1 95 ? -8.964 7.000 -5.631 1.00 88.38 95 LEU A O 1
ATOM 766 N N . ASN A 1 96 ? -7.669 6.485 -3.870 1.00 85.31 96 ASN A N 1
ATOM 767 C CA . ASN A 1 96 ? -6.465 7.134 -4.404 1.00 85.31 96 ASN A CA 1
ATOM 768 C C . ASN A 1 96 ? -5.700 6.245 -5.398 1.00 85.31 96 ASN A C 1
ATOM 770 O O . ASN A 1 96 ? -5.067 6.765 -6.313 1.00 85.31 96 ASN A O 1
ATOM 774 N N . PHE A 1 97 ? -5.746 4.920 -5.230 1.00 82.94 97 PHE A N 1
ATOM 775 C CA . PHE A 1 97 ? -4.926 3.995 -6.013 1.00 82.94 97 PHE A CA 1
ATOM 776 C C . PHE A 1 97 ? -5.688 3.377 -7.188 1.00 82.94 97 PHE A C 1
ATOM 778 O O . PHE A 1 97 ? -5.127 3.371 -8.278 1.00 82.94 97 PHE A O 1
ATOM 785 N N . LEU A 1 98 ? -6.946 2.924 -7.042 1.00 78.12 98 LEU A N 1
ATOM 786 C CA . LEU A 1 98 ? -7.672 2.256 -8.146 1.00 78.12 98 LEU A CA 1
ATOM 787 C C . LEU A 1 98 ? -7.759 3.044 -9.468 1.00 78.12 98 LEU A C 1
ATOM 789 O O . LEU A 1 98 ? -7.675 2.408 -10.519 1.00 78.12 98 LEU A O 1
ATOM 793 N N . PRO A 1 99 ? -7.891 4.390 -9.486 1.00 83.38 99 PRO A N 1
ATOM 794 C CA . PRO A 1 99 ? -7.877 5.159 -10.736 1.00 83.38 99 PRO A CA 1
ATOM 795 C C . PRO A 1 99 ? -6.578 5.022 -11.547 1.00 83.38 99 PRO A C 1
ATOM 797 O O . PRO A 1 99 ? -6.542 5.391 -12.722 1.00 83.38 99 PRO A O 1
ATOM 800 N N . HIS A 1 100 ? -5.513 4.515 -10.922 1.00 79.94 100 HIS A N 1
ATOM 801 C CA . HIS A 1 100 ? -4.188 4.354 -11.507 1.00 79.94 100 HIS A CA 1
ATOM 802 C C . HIS A 1 100 ? -3.736 2.886 -11.513 1.00 79.94 100 HIS A C 1
ATOM 804 O O . HIS A 1 100 ? -3.209 2.419 -12.513 1.00 79.94 100 HIS A O 1
ATOM 810 N N . VAL A 1 101 ? -3.981 2.125 -10.447 1.00 80.62 101 VAL A N 1
ATOM 811 C CA . VAL A 1 101 ? -3.526 0.742 -10.265 1.00 80.62 101 VAL A CA 1
ATOM 812 C C . VAL A 1 101 ? -4.741 -0.171 -10.113 1.00 80.62 101 VAL A C 1
ATOM 814 O O . VAL A 1 101 ? -5.384 -0.187 -9.069 1.00 80.62 101 VAL A O 1
ATOM 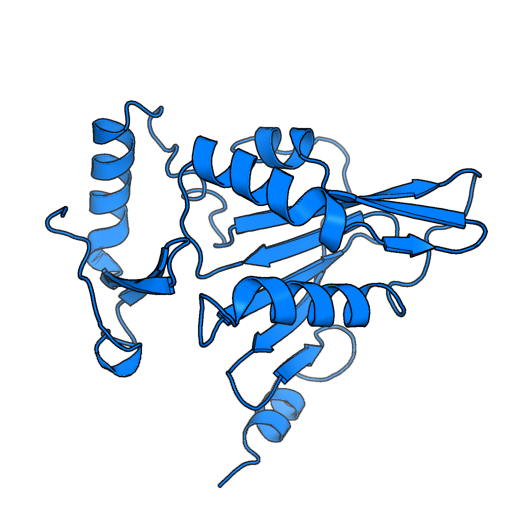817 N N . LYS A 1 102 ? -5.052 -0.930 -11.169 1.00 78.38 102 LYS A N 1
ATOM 818 C CA . LYS A 1 102 ? -6.280 -1.743 -11.289 1.00 78.38 102 LYS A CA 1
ATOM 819 C C . LYS A 1 102 ? -6.450 -2.802 -10.203 1.00 78.38 102 LYS A C 1
ATOM 821 O O . LYS A 1 102 ? -7.567 -3.084 -9.788 1.00 78.38 102 LYS A O 1
ATOM 826 N N . HIS A 1 103 ? -5.339 -3.379 -9.764 1.00 81.69 103 HIS A N 1
ATOM 827 C CA . HIS A 1 103 ? -5.294 -4.381 -8.714 1.00 81.69 103 HIS A CA 1
ATOM 828 C C . HIS A 1 103 ? -4.039 -4.173 -7.865 1.00 81.69 103 HIS A C 1
ATOM 830 O O . HIS A 1 103 ? -2.953 -3.953 -8.407 1.00 81.69 103 HIS A O 1
ATOM 836 N N . PHE A 1 104 ? -4.164 -4.238 -6.545 1.00 82.44 104 PHE A N 1
ATOM 837 C CA . PHE A 1 104 ? -3.013 -4.084 -5.659 1.00 82.44 104 PHE A CA 1
ATOM 838 C C . PHE A 1 104 ? -3.224 -4.750 -4.303 1.00 82.44 104 PHE A C 1
ATOM 840 O O . PHE A 1 104 ? -4.334 -4.774 -3.765 1.00 82.44 104 PHE A O 1
ATOM 847 N N . THR A 1 105 ? -2.127 -5.249 -3.737 1.00 81.81 105 THR A N 1
ATOM 848 C CA . THR A 1 105 ? -2.084 -5.763 -2.364 1.00 81.81 105 THR A CA 1
ATOM 849 C C . THR A 1 105 ? -1.456 -4.740 -1.420 1.00 81.81 105 THR A C 1
ATOM 851 O O . THR A 1 105 ? -0.461 -4.095 -1.757 1.00 81.81 105 THR A O 1
ATOM 854 N N . TYR A 1 106 ? -1.979 -4.637 -0.198 1.00 85.50 106 TYR A N 1
ATOM 855 C CA . TYR A 1 106 ? -1.290 -4.009 0.929 1.00 85.50 106 TYR A CA 1
ATOM 856 C C . TYR A 1 106 ? -1.529 -4.763 2.240 1.00 85.50 106 TYR A C 1
ATOM 858 O O . TYR A 1 106 ? -2.506 -5.490 2.411 1.00 85.50 106 TYR A O 1
ATOM 866 N N . ILE A 1 107 ? -0.605 -4.605 3.182 1.00 81.56 107 ILE A N 1
ATOM 867 C CA . ILE A 1 107 ? -0.654 -5.209 4.514 1.00 81.56 107 ILE A CA 1
ATOM 868 C C . ILE A 1 107 ? -0.747 -4.082 5.535 1.00 81.56 107 ILE A C 1
ATOM 870 O O . ILE A 1 107 ? 0.045 -3.146 5.504 1.00 81.56 107 ILE A O 1
ATOM 874 N N . ILE A 1 108 ? -1.694 -4.172 6.462 1.00 83.88 108 ILE A N 1
ATOM 875 C CA . ILE A 1 108 ? -1.768 -3.278 7.613 1.00 83.88 108 ILE A CA 1
ATOM 876 C C . ILE A 1 108 ? -1.121 -3.981 8.806 1.00 83.88 108 ILE A C 1
ATOM 878 O O . ILE A 1 108 ? -1.545 -5.068 9.211 1.00 83.88 108 ILE A O 1
ATOM 882 N N . ALA A 1 109 ? -0.102 -3.350 9.383 1.00 80.00 109 ALA A N 1
ATOM 883 C CA . ALA A 1 109 ? 0.584 -3.793 10.588 1.00 80.00 109 ALA A CA 1
ATOM 884 C C . ALA A 1 109 ? 0.517 -2.705 11.664 1.00 80.00 109 ALA A C 1
ATOM 886 O O . ALA A 1 109 ? 0.549 -1.518 11.357 1.00 80.00 109 ALA A O 1
ATOM 887 N N . ALA A 1 110 ? 0.426 -3.080 12.937 1.00 77.56 110 ALA A N 1
ATOM 888 C CA . ALA A 1 110 ? 0.248 -2.102 14.008 1.00 77.56 110 ALA A CA 1
ATOM 889 C C . ALA A 1 110 ? 0.988 -2.487 15.294 1.00 77.56 110 ALA A C 1
ATOM 891 O O . ALA A 1 110 ? 1.311 -3.659 15.520 1.00 77.56 110 ALA A O 1
ATOM 892 N N . ARG A 1 111 ? 1.285 -1.492 16.136 1.00 71.38 111 ARG A N 1
ATOM 893 C CA . ARG A 1 111 ? 1.907 -1.707 17.453 1.00 71.38 111 ARG A CA 1
ATOM 894 C C . ARG A 1 111 ? 0.881 -2.170 18.493 1.00 71.38 111 ARG A C 1
ATOM 896 O O . ARG A 1 111 ? -0.326 -2.030 18.330 1.00 71.38 111 ARG A O 1
ATOM 903 N N . HIS A 1 112 ? 1.355 -2.704 19.615 1.00 62.84 112 HIS A N 1
ATOM 904 C CA . HIS A 1 112 ? 0.468 -2.934 20.755 1.00 62.84 112 HIS A CA 1
ATOM 905 C C . HIS A 1 112 ? 0.030 -1.580 21.345 1.00 62.84 112 HIS A C 1
ATOM 907 O O . HIS A 1 112 ? 0.872 -0.718 21.583 1.00 62.84 112 HIS A O 1
ATOM 913 N N . GLY A 1 113 ? -1.271 -1.391 21.590 1.00 64.31 113 GLY A N 1
ATOM 914 C CA . GLY A 1 113 ? -1.795 -0.182 22.244 1.00 64.31 113 GLY A CA 1
ATOM 915 C C . GLY A 1 113 ? -2.187 0.985 21.326 1.00 64.31 113 GLY A C 1
ATOM 916 O O . GLY A 1 113 ? -2.209 2.119 21.790 1.00 64.31 113 GLY A O 1
ATOM 917 N N . GLY A 1 114 ? -2.491 0.757 20.043 1.00 66.62 114 GLY A N 1
ATOM 918 C CA . GLY A 1 114 ? -3.291 1.698 19.235 1.00 66.62 114 GLY A CA 1
ATOM 919 C C . GLY A 1 114 ? -2.551 2.878 18.589 1.00 66.62 114 GLY A C 1
ATOM 920 O O . GLY A 1 114 ? -3.047 3.452 17.623 1.00 66.62 114 GLY A O 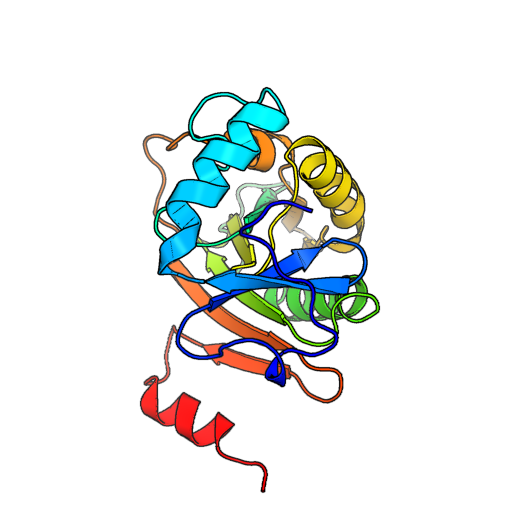1
ATOM 921 N N . ARG A 1 115 ? -1.371 3.259 19.091 1.00 73.12 115 ARG A N 1
ATOM 922 C CA . ARG A 1 115 ? -0.749 4.571 18.801 1.00 73.12 115 ARG A CA 1
ATOM 923 C C . ARG A 1 115 ? -0.044 4.724 17.447 1.00 73.12 115 ARG A C 1
ATOM 925 O O . ARG A 1 115 ? 0.312 5.840 17.097 1.00 73.12 115 ARG A O 1
ATOM 932 N N . SER A 1 116 ? 0.179 3.641 16.707 1.00 77.56 116 SER A N 1
ATOM 933 C CA . SER A 1 116 ? 0.875 3.688 15.414 1.00 77.56 116 SER A CA 1
ATOM 934 C C . SER A 1 116 ? 0.446 2.540 14.502 1.00 77.56 116 SER A C 1
ATOM 936 O O . SER A 1 116 ? 0.140 1.439 14.989 1.00 77.56 116 SER A O 1
ATOM 938 N N . LEU A 1 117 ? 0.422 2.820 13.200 1.00 82.19 117 LEU A N 1
ATOM 939 C CA . LEU A 1 117 ? -0.025 1.960 12.108 1.00 82.19 117 LEU A CA 1
ATOM 940 C C . LEU A 1 117 ? 0.949 2.078 10.935 1.00 82.19 117 LEU A C 1
ATOM 942 O O . LEU A 1 117 ? 1.205 3.169 10.450 1.00 82.19 117 LEU A O 1
ATOM 946 N N . HIS A 1 118 ? 1.436 0.953 10.431 1.00 82.88 118 HIS A N 1
ATOM 947 C CA . HIS A 1 118 ? 2.143 0.881 9.160 1.00 82.88 118 HIS A CA 1
ATOM 948 C C . HIS A 1 118 ? 1.229 0.270 8.099 1.00 82.88 118 HIS A C 1
ATOM 950 O O . HIS A 1 118 ? 0.690 -0.826 8.286 1.00 82.88 118 HIS A O 1
ATOM 956 N N . ILE A 1 119 ? 1.111 0.938 6.957 1.00 85.81 119 ILE A N 1
ATOM 957 C CA . ILE A 1 119 ? 0.597 0.330 5.726 1.00 85.81 119 ILE A CA 1
ATOM 958 C C . ILE A 1 119 ? 1.807 -0.090 4.898 1.00 85.81 119 ILE A C 1
ATOM 960 O O . ILE A 1 119 ? 2.737 0.684 4.716 1.00 85.81 119 ILE A O 1
ATOM 964 N N . HIS A 1 120 ? 1.800 -1.313 4.397 1.00 79.69 120 HIS A N 1
ATOM 965 C CA . HIS A 1 120 ? 2.894 -1.923 3.660 1.00 79.69 120 HIS A CA 1
ATOM 966 C C . HIS A 1 120 ? 2.411 -2.273 2.251 1.00 79.69 120 HIS A C 1
ATOM 968 O O . HIS A 1 120 ? 1.511 -3.093 2.099 1.00 79.69 120 HIS A O 1
ATOM 974 N N . LEU A 1 121 ? 3.009 -1.668 1.227 1.00 79.62 121 LEU A N 1
ATOM 975 C CA . LEU A 1 121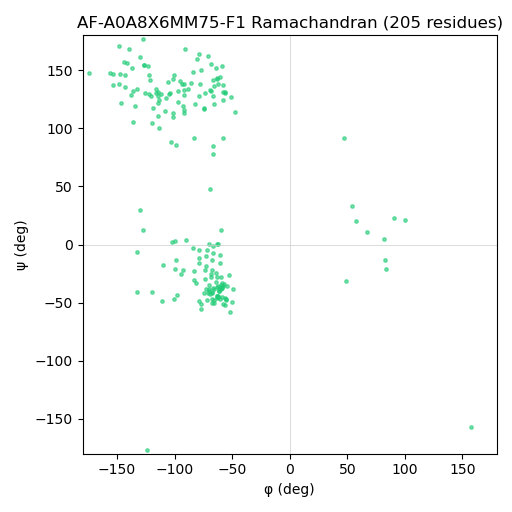 ? 2.698 -1.849 -0.194 1.00 79.62 121 LEU A CA 1
ATOM 976 C C . LEU A 1 121 ? 3.781 -2.748 -0.845 1.00 79.62 121 LEU A C 1
ATOM 978 O O . LEU A 1 121 ? 4.796 -2.230 -1.312 1.00 79.62 121 LEU A O 1
ATOM 982 N N . PRO A 1 122 ? 3.638 -4.092 -0.834 1.00 69.06 122 PRO A N 1
ATOM 983 C CA . PRO A 1 122 ? 4.663 -5.043 -1.298 1.00 69.06 122 PRO A CA 1
ATOM 984 C C . PRO A 1 122 ? 5.011 -4.968 -2.793 1.00 69.06 122 PRO A C 1
ATOM 986 O O . PRO A 1 122 ? 6.104 -5.372 -3.178 1.00 69.06 122 PRO A O 1
ATOM 989 N N . GLU A 1 123 ? 4.101 -4.468 -3.630 1.00 70.75 123 GLU A N 1
ATOM 990 C CA . GLU A 1 123 ? 4.199 -4.513 -5.103 1.00 70.75 123 GLU A CA 1
ATOM 991 C C . GLU A 1 123 ? 4.644 -3.172 -5.733 1.00 70.75 123 GLU A C 1
ATOM 993 O O . GLU A 1 123 ? 4.699 -3.026 -6.956 1.00 70.75 123 GLU A O 1
ATOM 998 N N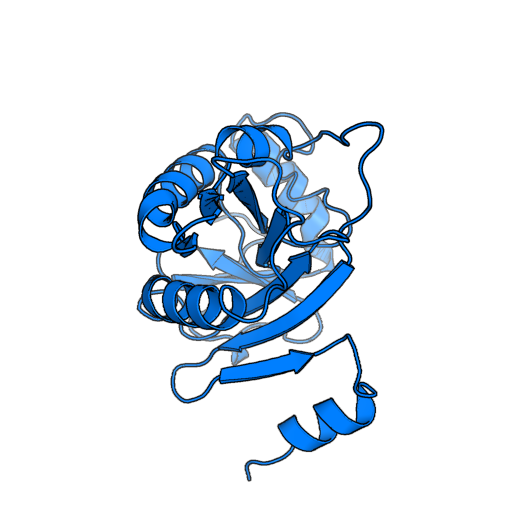 . PHE A 1 124 ? 4.934 -2.163 -4.906 1.00 69.50 124 PHE A N 1
ATOM 999 C CA . PHE A 1 124 ? 5.214 -0.796 -5.351 1.00 69.50 124 PHE A CA 1
ATOM 1000 C C . PHE A 1 124 ? 6.709 -0.492 -5.278 1.00 69.50 124 PHE A C 1
ATOM 1002 O O . PHE A 1 124 ? 7.341 -0.678 -4.238 1.00 69.50 124 PHE A O 1
ATOM 1009 N N . ALA A 1 125 ? 7.258 0.046 -6.368 1.00 65.62 125 ALA A N 1
ATOM 1010 C CA . ALA A 1 125 ? 8.609 0.592 -6.409 1.00 65.62 125 ALA A CA 1
ATOM 1011 C C . ALA A 1 125 ? 8.574 2.029 -6.935 1.00 65.62 125 ALA A C 1
ATOM 1013 O O . ALA A 1 125 ? 7.972 2.325 -7.967 1.00 65.62 125 ALA A O 1
ATOM 1014 N N . ILE A 1 126 ? 9.228 2.925 -6.205 1.00 63.31 126 ILE A N 1
ATOM 1015 C CA . ILE A 1 126 ? 9.173 4.371 -6.409 1.00 63.31 126 ILE A CA 1
ATOM 1016 C C . ILE A 1 126 ? 10.533 4.977 -6.035 1.00 63.31 126 ILE A C 1
ATOM 1018 O O . ILE A 1 126 ? 11.227 4.453 -5.163 1.00 63.31 126 ILE A O 1
ATOM 1022 N N . GLY A 1 127 ? 10.956 6.040 -6.726 1.00 56.06 127 GLY A N 1
ATOM 1023 C CA . GLY A 1 127 ? 12.171 6.776 -6.362 1.00 56.06 127 GLY A CA 1
ATOM 1024 C C . GLY A 1 127 ? 11.993 7.516 -5.034 1.00 56.06 127 GLY A C 1
ATOM 1025 O O . GLY A 1 127 ? 10.872 7.849 -4.668 1.00 56.06 127 GLY A O 1
ATOM 1026 N N . HIS A 1 128 ? 13.079 7.801 -4.312 1.00 62.78 128 HIS A N 1
ATOM 1027 C CA . HIS A 1 128 ? 12.996 8.455 -2.997 1.00 62.78 128 HIS A CA 1
ATOM 1028 C C . HIS A 1 128 ? 12.299 9.830 -3.053 1.00 62.78 128 HIS A C 1
ATOM 1030 O O . HIS A 1 128 ? 11.399 10.101 -2.261 1.00 62.78 128 HIS A O 1
ATOM 1036 N N . ASP A 1 129 ? 12.645 10.665 -4.036 1.00 61.78 129 ASP A N 1
ATOM 1037 C CA . ASP A 1 129 ? 12.035 11.991 -4.203 1.00 61.78 129 ASP A CA 1
ATOM 1038 C C . ASP A 1 129 ? 10.551 11.886 -4.609 1.00 61.78 129 ASP A C 1
ATOM 1040 O O . ASP A 1 129 ? 9.694 12.578 -4.055 1.00 61.78 129 ASP A O 1
ATOM 1044 N N . ASP A 1 130 ? 10.223 10.960 -5.520 1.00 64.69 130 ASP A N 1
ATOM 1045 C CA . ASP A 1 130 ? 8.841 10.658 -5.917 1.00 64.69 130 ASP A CA 1
ATOM 1046 C C . ASP A 1 130 ? 8.014 10.131 -4.729 1.00 64.69 130 ASP A C 1
ATOM 1048 O O . ASP A 1 130 ? 6.836 10.457 -4.595 1.00 64.69 130 ASP A O 1
ATOM 1052 N N . TYR A 1 131 ? 8.631 9.350 -3.838 1.00 73.25 131 TYR A N 1
ATOM 1053 C CA . TYR A 1 131 ? 8.017 8.829 -2.618 1.00 73.25 131 TYR A CA 1
ATOM 1054 C C . TYR A 1 131 ? 7.712 9.934 -1.605 1.00 73.25 131 TYR A C 1
ATOM 1056 O O . TYR A 1 131 ? 6.624 9.945 -1.032 1.00 73.25 131 TYR A O 1
ATOM 1064 N N . ILE A 1 132 ? 8.607 10.910 -1.432 1.00 70.00 132 ILE A N 1
ATOM 1065 C CA . ILE A 1 132 ? 8.330 12.097 -0.610 1.00 70.00 132 ILE A CA 1
ATOM 1066 C C . ILE A 1 132 ? 7.127 12.865 -1.181 1.00 70.00 132 ILE A C 1
ATOM 1068 O O . ILE A 1 132 ? 6.196 13.196 -0.442 1.00 70.00 132 ILE A O 1
ATOM 1072 N N . LEU A 1 133 ? 7.089 13.095 -2.499 1.00 75.00 133 LEU A N 1
ATOM 1073 C CA . LEU A 1 133 ? 5.966 13.767 -3.171 1.00 75.00 133 LEU A CA 1
ATOM 1074 C C . LEU A 1 133 ? 4.646 12.986 -3.053 1.00 75.00 133 LEU A C 1
ATOM 1076 O O . LEU A 1 133 ? 3.582 13.590 -2.891 1.00 75.00 133 LEU A O 1
ATOM 1080 N N . PHE A 1 134 ? 4.711 11.657 -3.103 1.00 79.25 134 PHE A N 1
ATOM 1081 C CA . PHE A 1 134 ? 3.587 10.741 -2.912 1.00 79.25 134 PHE A CA 1
ATOM 1082 C C . PHE A 1 134 ? 3.062 10.759 -1.469 1.00 79.25 134 PHE A C 1
ATOM 1084 O O . PHE A 1 134 ? 1.863 10.941 -1.259 1.00 79.25 134 PHE A O 1
ATOM 1091 N N . CYS A 1 135 ? 3.944 10.694 -0.469 1.00 80.44 135 CYS A N 1
ATOM 1092 C CA . CYS A 1 135 ? 3.590 10.862 0.943 1.00 80.44 135 CYS A CA 1
ATOM 1093 C C . CYS A 1 135 ? 2.964 12.237 1.219 1.00 80.44 135 CYS A C 1
ATOM 1095 O O . CYS A 1 135 ? 1.986 12.325 1.959 1.00 80.44 135 CYS A O 1
ATOM 1097 N N . HIS A 1 136 ? 3.449 13.305 0.576 1.00 82.19 136 HIS A N 1
ATOM 1098 C CA . HIS A 1 136 ? 2.798 14.616 0.640 1.00 82.19 136 HIS A CA 1
ATOM 1099 C C . HIS A 1 136 ? 1.388 14.606 0.029 1.00 82.19 136 HIS A C 1
ATOM 1101 O O . HIS A 1 136 ? 0.471 15.127 0.664 1.00 82.19 136 HIS A O 1
ATOM 1107 N N . HIS A 1 137 ? 1.178 13.980 -1.134 1.00 85.31 137 HIS A N 1
ATOM 1108 C CA . HIS A 1 137 ? -0.163 13.834 -1.723 1.00 85.31 137 HIS A CA 1
ATOM 1109 C C . HIS A 1 137 ? -1.111 13.031 -0.825 1.00 85.31 137 HIS A C 1
ATOM 1111 O O . HIS A 1 137 ? -2.275 13.402 -0.679 1.00 85.31 137 HIS A O 1
ATOM 1117 N N . LEU A 1 138 ? -0.615 11.970 -0.185 1.00 86.94 138 LEU A N 1
ATOM 1118 C CA . LEU A 1 138 ? -1.407 11.130 0.711 1.00 86.94 138 LEU A CA 1
ATOM 1119 C C . LEU A 1 138 ? -1.615 11.728 2.115 1.00 86.94 138 LEU A C 1
ATOM 1121 O O . LEU A 1 138 ? -2.516 11.286 2.825 1.00 86.94 138 LEU A O 1
ATOM 1125 N N . SER A 1 139 ? -0.840 12.743 2.515 1.00 87.00 139 SER A N 1
ATOM 1126 C CA . SER A 1 139 ? -0.861 13.301 3.880 1.00 87.00 139 SER A CA 1
ATOM 1127 C C . SER A 1 139 ? -2.223 13.840 4.321 1.00 87.00 139 SER A C 1
ATOM 1129 O O . SER A 1 139 ? -2.608 13.648 5.471 1.00 87.00 139 SER A O 1
ATOM 1131 N N . VAL A 1 140 ? -2.968 14.461 3.402 1.00 87.06 140 VAL A N 1
ATOM 1132 C CA . VAL A 1 140 ? -4.332 14.954 3.638 1.00 87.06 140 VAL A CA 1
ATOM 1133 C C . VAL A 1 140 ? -5.366 13.818 3.610 1.00 87.06 140 VAL A C 1
ATOM 1135 O O . VAL A 1 140 ? -6.082 13.670 4.598 1.00 87.06 140 VAL A O 1
ATOM 1138 N N . PRO A 1 141 ? -5.481 12.988 2.549 1.00 88.25 141 PRO A N 1
ATOM 1139 C CA . PRO A 1 141 ? -6.518 11.958 2.494 1.00 88.25 141 PRO A CA 1
ATOM 1140 C C . PRO A 1 141 ? -6.328 10.815 3.507 1.00 88.25 141 PRO A C 1
ATOM 1142 O O . PRO A 1 141 ? -7.324 10.208 3.891 1.00 88.25 141 PRO A O 1
ATOM 1145 N N . LEU A 1 142 ? -5.102 10.520 3.971 1.00 88.00 142 LEU A N 1
ATOM 1146 C CA . LEU A 1 142 ? -4.853 9.547 5.051 1.00 88.00 142 LEU A CA 1
ATOM 1147 C C . LEU A 1 142 ? -4.861 10.161 6.467 1.00 88.00 142 LEU A C 1
ATOM 1149 O O . LEU A 1 142 ? -4.633 9.436 7.437 1.00 88.00 142 LEU A O 1
ATOM 1153 N N . GLN A 1 143 ? -5.165 11.454 6.629 1.00 90.56 143 GLN A N 1
ATOM 1154 C CA . GLN A 1 143 ? -5.357 12.042 7.956 1.00 90.56 143 GLN A CA 1
ATOM 1155 C C . GLN A 1 143 ? -6.704 11.602 8.553 1.00 90.56 143 GLN A C 1
ATOM 1157 O O . GLN A 1 143 ? -7.765 11.963 8.046 1.00 90.56 143 GLN A O 1
ATOM 1162 N N . TYR A 1 144 ? -6.672 10.884 9.680 1.00 89.12 144 TYR A N 1
ATOM 1163 C CA . TYR A 1 144 ? -7.876 10.394 10.359 1.00 89.12 144 TYR A CA 1
ATOM 1164 C C . TYR A 1 144 ? -8.059 11.040 11.737 1.00 89.12 144 TYR A C 1
ATOM 1166 O O . TYR A 1 144 ? -7.300 10.772 12.670 1.00 89.12 144 TYR A O 1
ATOM 1174 N N . MET A 1 145 ? -9.082 11.890 11.872 1.00 88.06 145 MET A N 1
ATOM 1175 C CA . MET A 1 145 ? -9.473 12.500 13.147 1.00 88.06 145 MET A CA 1
ATOM 1176 C C . MET A 1 145 ? -10.273 11.510 14.000 1.00 88.06 145 MET A C 1
ATOM 1178 O O . MET A 1 145 ? -11.300 10.990 13.564 1.00 88.06 145 MET A O 1
ATOM 1182 N N . VAL A 1 146 ? -9.852 11.316 15.248 1.00 83.31 146 VAL A N 1
ATOM 1183 C CA . VAL A 1 146 ? -10.615 10.608 16.277 1.00 83.31 146 VAL A CA 1
ATOM 1184 C C . VAL A 1 146 ? -11.258 11.641 17.196 1.00 83.31 146 VAL A C 1
ATOM 1186 O O . VAL A 1 146 ? -10.572 12.290 17.992 1.00 83.31 146 VAL A O 1
ATOM 1189 N N . GLU A 1 147 ? -12.581 11.770 17.103 1.00 81.62 147 GLU A N 1
ATOM 1190 C CA . GLU A 1 147 ? -13.360 12.732 17.885 1.00 81.62 1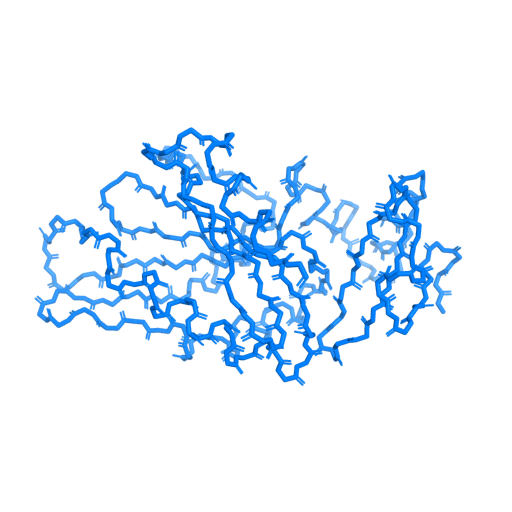47 GLU A CA 1
ATOM 1191 C C . GLU A 1 147 ? -13.044 12.641 19.389 1.00 81.62 147 GLU A C 1
ATOM 1193 O O . GLU A 1 147 ? -13.059 11.564 19.990 1.00 81.62 147 GLU A O 1
ATOM 1198 N N . GLY A 1 148 ? -12.703 13.789 19.984 1.00 77.25 148 GLY A N 1
ATOM 1199 C CA . GLY A 1 148 ? -12.397 13.916 21.409 1.00 77.25 148 GLY A CA 1
ATOM 1200 C C . GLY A 1 148 ? -11.119 13.220 21.896 1.00 77.25 148 GLY A C 1
ATOM 1201 O O . GLY A 1 148 ? -10.951 13.112 23.110 1.00 77.25 148 GLY A O 1
ATOM 1202 N N . LYS A 1 149 ? -10.234 12.724 21.011 1.00 80.00 149 LYS A N 1
ATOM 1203 C CA . LYS A 1 149 ? -8.991 12.036 21.429 1.00 80.00 149 LYS A CA 1
ATOM 1204 C C . LYS A 1 149 ? -7.717 12.481 20.710 1.00 80.00 149 LYS A C 1
ATOM 1206 O O . LYS A 1 149 ? -6.674 12.557 21.357 1.00 80.00 149 LYS A O 1
ATOM 1211 N N . GLY A 1 150 ? -7.764 12.711 19.398 1.00 85.12 150 GLY A N 1
ATOM 1212 C CA . GLY A 1 150 ? -6.561 13.032 18.624 1.00 85.12 150 GLY A CA 1
ATOM 1213 C C . GLY A 1 150 ? -6.686 12.734 17.136 1.00 85.12 150 GLY A C 1
ATOM 1214 O O . GLY A 1 150 ? -7.784 12.667 16.586 1.00 85.12 150 GLY A O 1
ATOM 1215 N N . VAL A 1 151 ? -5.551 12.537 16.468 1.00 87.62 151 VAL A N 1
ATOM 1216 C CA . VAL A 1 151 ? -5.481 12.371 15.011 1.00 87.62 151 VAL A CA 1
ATOM 1217 C C . VAL A 1 151 ? -4.332 11.454 14.594 1.00 87.62 151 VAL A C 1
ATOM 1219 O O . VAL A 1 151 ? -3.226 11.572 15.116 1.00 87.62 151 VAL A O 1
ATOM 1222 N N . TYR A 1 152 ? -4.585 10.567 13.630 1.00 88.38 152 TYR A N 1
ATOM 1223 C CA . TYR A 1 152 ? -3.537 9.849 12.897 1.00 88.38 152 TYR A CA 1
ATOM 1224 C C . TYR A 1 152 ? -3.103 10.672 11.684 1.00 88.38 152 TYR A C 1
ATOM 1226 O O . TYR A 1 152 ? -3.954 11.172 10.941 1.00 88.38 152 TYR A O 1
ATOM 1234 N N . LYS A 1 153 ? -1.792 10.800 11.474 1.00 89.62 153 LYS A N 1
ATOM 1235 C CA . LYS A 1 153 ? -1.186 11.513 10.337 1.00 89.62 153 LYS A CA 1
ATOM 1236 C C . LYS A 1 153 ? -0.019 10.711 9.780 1.00 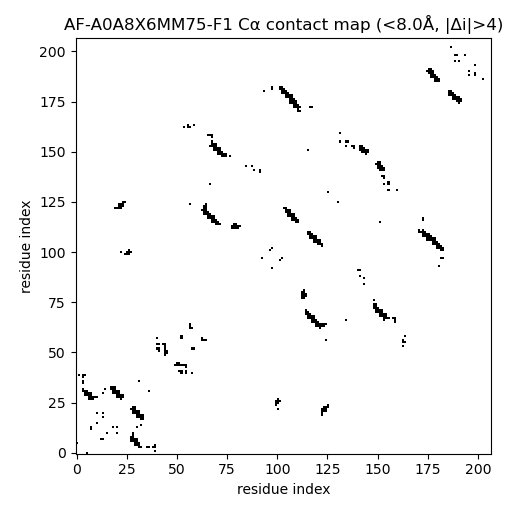89.62 153 LYS A C 1
ATOM 1238 O O . LYS A 1 153 ? 0.641 10.001 10.533 1.00 89.62 153 LYS A O 1
ATOM 1243 N N . LEU A 1 154 ? 0.262 10.867 8.485 1.00 88.12 154 LEU A N 1
ATOM 1244 C CA . LEU A 1 154 ? 1.499 10.342 7.907 1.00 88.12 154 LEU A CA 1
ATOM 1245 C C . LEU A 1 154 ? 2.699 11.079 8.505 1.00 88.12 154 LEU A C 1
ATOM 1247 O O . LEU A 1 154 ? 2.814 12.296 8.335 1.00 88.12 154 LEU A O 1
ATOM 1251 N N . ASP A 1 155 ? 3.613 10.352 9.147 1.00 81.12 155 ASP A N 1
ATOM 1252 C CA . ASP A 1 155 ? 4.897 10.925 9.546 1.00 81.12 155 ASP A CA 1
ATOM 1253 C C . ASP A 1 155 ? 5.865 10.875 8.358 1.00 81.12 155 ASP A C 1
ATOM 1255 O O . ASP A 1 155 ? 6.564 9.893 8.111 1.00 81.12 155 ASP A O 1
ATOM 1259 N N . ILE A 1 156 ? 5.883 11.951 7.574 1.00 71.06 156 ILE A N 1
ATOM 1260 C CA . ILE A 1 156 ? 6.715 12.063 6.369 1.00 71.06 156 ILE A CA 1
ATOM 1261 C C . ILE A 1 156 ? 8.217 12.019 6.718 1.00 71.06 156 ILE A C 1
ATOM 1263 O O . ILE A 1 156 ? 9.003 11.466 5.949 1.00 71.06 156 ILE A O 1
ATOM 1267 N N . LEU A 1 157 ? 8.626 12.536 7.883 1.00 63.94 157 LEU A N 1
ATOM 1268 C CA . LEU A 1 157 ? 10.032 12.536 8.310 1.00 63.94 157 LEU A CA 1
ATOM 1269 C C . LEU A 1 157 ? 10.486 11.133 8.718 1.00 63.94 157 LEU A C 1
ATOM 1271 O O . LEU A 1 157 ? 11.596 10.718 8.393 1.00 63.94 157 LEU A O 1
ATOM 1275 N N . GLN A 1 158 ? 9.616 10.380 9.382 1.00 62.06 158 GLN A N 1
ATOM 1276 C CA . GLN A 1 158 ? 9.854 8.988 9.748 1.00 62.06 158 GLN A CA 1
ATOM 1277 C C . GLN A 1 158 ? 9.855 8.081 8.520 1.00 62.06 158 GLN A C 1
ATOM 1279 O O . GLN A 1 158 ? 10.766 7.276 8.363 1.00 62.06 158 GLN A O 1
ATOM 1284 N N . ASN A 1 159 ? 8.922 8.290 7.591 1.00 60.84 159 ASN A N 1
ATOM 1285 C CA . ASN A 1 159 ? 8.908 7.632 6.285 1.00 60.84 159 ASN A CA 1
ATOM 1286 C C . ASN A 1 159 ? 10.191 7.917 5.473 1.00 60.84 159 ASN A C 1
ATOM 1288 O O . ASN A 1 159 ? 10.701 7.014 4.814 1.00 60.84 159 ASN A O 1
ATOM 1292 N N . MET A 1 160 ? 10.757 9.126 5.566 1.00 53.88 160 MET A N 1
ATOM 1293 C CA . MET A 1 160 ? 12.060 9.484 4.982 1.00 53.88 160 MET A CA 1
ATOM 1294 C C . MET A 1 160 ? 13.244 8.811 5.710 1.00 53.88 160 MET A C 1
ATOM 1296 O O . MET A 1 160 ? 14.192 8.383 5.058 1.00 53.88 160 MET A O 1
ATOM 1300 N N . MET A 1 161 ? 13.196 8.691 7.042 1.00 51.78 161 MET A N 1
ATOM 1301 C CA . MET A 1 161 ? 14.269 8.130 7.891 1.00 51.78 161 MET A CA 1
ATOM 1302 C C . MET A 1 161 ? 14.273 6.592 7.984 1.00 51.78 161 MET A C 1
ATOM 1304 O O . MET A 1 161 ? 15.303 5.992 8.298 1.00 51.78 161 MET A O 1
ATOM 1308 N N . LEU A 1 162 ? 13.135 5.938 7.733 1.00 50.44 162 LEU A N 1
ATOM 1309 C CA . LEU A 1 162 ? 13.004 4.475 7.686 1.00 50.44 162 LEU A CA 1
ATOM 1310 C C . LEU A 1 162 ? 13.641 3.867 6.426 1.00 50.44 162 LEU A C 1
ATOM 1312 O O . LEU A 1 162 ? 13.856 2.656 6.383 1.00 50.44 162 LEU A O 1
ATOM 1316 N N . ALA A 1 163 ? 14.040 4.696 5.455 1.00 45.06 163 ALA A N 1
ATOM 1317 C CA . ALA A 1 163 ? 15.044 4.339 4.459 1.00 45.06 163 ALA A CA 1
ATOM 1318 C C . ALA A 1 163 ? 16.423 4.169 5.138 1.00 45.06 163 ALA A C 1
ATOM 1320 O O . ALA A 1 163 ? 17.278 5.053 5.094 1.00 45.06 163 ALA A O 1
ATOM 1321 N N . GLY A 1 164 ? 16.623 3.022 5.798 1.00 35.72 164 GLY A N 1
ATOM 1322 C CA . GLY A 1 164 ? 17.920 2.591 6.330 1.00 35.72 164 GLY A CA 1
ATOM 1323 C C . GLY A 1 164 ? 18.172 2.797 7.831 1.00 35.72 164 GLY A C 1
ATOM 1324 O O . GLY A 1 164 ? 19.337 2.808 8.228 1.00 35.72 164 GLY A O 1
ATOM 1325 N N . SER A 1 165 ? 17.151 2.940 8.693 1.00 36.50 165 SER A N 1
ATOM 1326 C CA . SER A 1 165 ? 17.378 2.992 10.153 1.00 36.50 165 SER A CA 1
ATOM 1327 C C . SER A 1 165 ? 16.404 2.164 11.004 1.00 36.50 165 SER A C 1
ATOM 1329 O O . SER A 1 165 ? 15.183 2.233 10.870 1.00 36.50 165 SER A O 1
ATOM 1331 N N . SER A 1 166 ? 16.962 1.391 11.940 1.00 40.09 166 SER A N 1
ATOM 1332 C CA . SER A 1 166 ? 16.227 0.687 12.995 1.00 40.09 166 SER A CA 1
ATOM 1333 C C . SER A 1 166 ? 16.149 1.553 14.257 1.00 40.09 166 SER A C 1
ATOM 1335 O O . SER A 1 166 ? 17.176 1.824 14.883 1.00 40.09 166 SER A O 1
ATOM 1337 N N . LYS A 1 167 ? 14.941 1.963 14.661 1.00 43.28 167 LYS A N 1
ATOM 1338 C CA . LYS A 1 167 ? 14.731 2.718 15.907 1.00 43.28 167 LYS A CA 1
ATOM 1339 C C . LYS A 1 167 ? 15.045 1.866 17.151 1.00 43.28 167 LYS A C 1
ATOM 1341 O O . LYS A 1 167 ? 14.446 0.794 17.283 1.00 43.28 167 LYS A O 1
ATOM 1346 N N . PRO A 1 168 ? 15.888 2.336 18.092 1.00 41.56 168 PRO A N 1
ATOM 1347 C CA . PRO A 1 168 ? 16.067 1.669 19.381 1.00 41.56 168 PRO A CA 1
ATOM 1348 C C . PRO A 1 168 ? 14.771 1.690 20.210 1.00 41.56 168 PRO A C 1
ATOM 1350 O O . PRO A 1 168 ? 13.942 2.588 20.062 1.00 41.56 168 PRO A O 1
ATOM 1353 N N . ASP A 1 169 ? 14.609 0.682 21.070 1.00 47.38 169 ASP A N 1
ATOM 1354 C CA . ASP A 1 169 ? 13.572 0.572 22.110 1.00 47.38 169 ASP A CA 1
ATOM 1355 C C . ASP A 1 169 ? 12.104 0.714 21.652 1.00 47.38 169 ASP A C 1
ATOM 1357 O O . ASP A 1 169 ? 11.240 1.175 22.399 1.00 47.38 169 ASP A O 1
ATOM 1361 N N . THR A 1 170 ? 11.780 0.262 20.433 1.00 54.69 170 THR A N 1
ATOM 1362 C CA . THR A 1 170 ? 10.389 0.221 19.944 1.00 54.69 170 THR A CA 1
ATOM 1363 C C . THR A 1 170 ? 9.803 -1.192 19.912 1.00 54.69 170 THR A C 1
ATOM 1365 O O . THR A 1 170 ? 10.456 -2.154 19.511 1.00 54.69 170 THR A O 1
ATOM 1368 N N . PHE A 1 171 ? 8.529 -1.326 20.297 1.00 55.00 171 PHE A N 1
ATOM 1369 C CA . PHE A 1 171 ? 7.780 -2.568 20.092 1.00 55.00 171 PHE A CA 1
ATOM 1370 C C . PHE A 1 171 ? 7.580 -2.832 18.594 1.00 55.00 171 PHE A C 1
ATOM 1372 O O . PHE A 1 171 ? 7.199 -1.928 17.841 1.00 55.00 171 PHE A O 1
ATOM 1379 N N . ALA A 1 172 ? 7.787 -4.084 18.182 1.00 60.22 172 ALA A N 1
ATOM 1380 C CA . ALA A 1 172 ? 7.580 -4.519 16.806 1.00 60.22 172 ALA A CA 1
ATOM 1381 C C . ALA A 1 172 ? 6.114 -4.357 16.369 1.00 60.22 172 ALA A C 1
ATOM 1383 O O . ALA A 1 172 ? 5.187 -4.706 17.109 1.00 60.22 172 ALA A O 1
ATOM 1384 N N . TYR A 1 173 ? 5.916 -3.880 15.139 1.00 67.81 173 TYR A N 1
ATOM 1385 C CA . TYR A 1 173 ? 4.619 -3.930 14.470 1.00 67.81 173 TYR A CA 1
ATOM 1386 C C . TYR A 1 173 ? 4.251 -5.390 14.197 1.00 67.81 173 TYR A C 1
ATOM 1388 O O . TYR A 1 173 ? 5.105 -6.203 13.836 1.00 67.81 173 TYR A O 1
ATOM 1396 N N . ARG A 1 174 ? 2.973 -5.729 14.357 1.00 69.00 174 ARG A N 1
ATOM 1397 C CA . ARG A 1 174 ? 2.428 -7.041 13.997 1.00 69.00 174 ARG A CA 1
ATOM 1398 C C . ARG A 1 174 ? 1.448 -6.866 12.851 1.00 69.00 174 ARG A C 1
ATOM 1400 O O . ARG A 1 174 ? 0.579 -6.001 12.932 1.00 69.00 174 ARG A O 1
ATOM 1407 N N . ALA A 1 175 ? 1.584 -7.680 11.806 1.00 74.25 175 ALA A N 1
ATOM 1408 C CA . ALA A 1 175 ? 0.611 -7.725 10.722 1.00 74.25 175 ALA A CA 1
ATOM 1409 C C . ALA A 1 175 ? -0.772 -8.063 11.297 1.00 74.25 175 ALA A C 1
ATOM 1411 O O . ALA A 1 175 ? -0.932 -9.063 11.996 1.00 74.25 175 ALA A O 1
ATOM 1412 N N . MET A 1 176 ? -1.752 -7.207 11.025 1.00 76.75 176 MET A N 1
ATOM 1413 C CA . MET A 1 176 ? -3.142 -7.388 11.435 1.00 76.75 176 MET A CA 1
ATOM 1414 C C . MET A 1 176 ? -3.979 -7.907 10.279 1.00 76.75 176 MET A C 1
ATOM 1416 O O . MET A 1 176 ? -4.740 -8.851 10.460 1.00 76.75 176 MET A O 1
ATOM 1420 N N . GLN A 1 177 ? -3.839 -7.298 9.102 1.00 80.62 177 GLN A N 1
ATOM 1421 C CA . GLN A 1 177 ? -4.645 -7.617 7.929 1.00 80.62 177 GLN A CA 1
ATOM 1422 C C . GLN A 1 177 ? -3.806 -7.533 6.653 1.00 80.62 177 GLN A C 1
ATOM 1424 O O . GLN A 1 177 ? -2.919 -6.690 6.546 1.00 80.62 177 GLN A O 1
ATOM 1429 N N . MET A 1 178 ? -4.100 -8.388 5.680 1.00 82.69 178 MET A N 1
ATOM 1430 C CA . MET A 1 178 ? -3.664 -8.246 4.291 1.00 82.69 178 MET A CA 1
ATOM 1431 C C . MET A 1 178 ? -4.904 -8.030 3.436 1.00 82.69 178 MET A C 1
ATOM 1433 O O . MET A 1 178 ? -5.855 -8.806 3.536 1.00 82.69 178 MET A O 1
ATOM 1437 N N . ILE A 1 179 ? -4.895 -6.983 2.621 1.00 86.62 179 ILE A N 1
ATOM 1438 C CA . ILE A 1 179 ? -6.019 -6.580 1.786 1.00 86.62 179 ILE A CA 1
ATOM 1439 C C . ILE A 1 179 ? -5.562 -6.568 0.329 1.00 86.62 179 ILE A C 1
ATOM 1441 O O . ILE A 1 179 ? -4.532 -5.984 -0.008 1.00 86.62 179 ILE A O 1
ATOM 1445 N N . TYR A 1 180 ? -6.338 -7.230 -0.520 1.00 85.94 180 TYR A N 1
ATOM 1446 C CA . TYR A 1 180 ? -6.219 -7.198 -1.970 1.00 85.94 180 TYR A CA 1
ATOM 1447 C C . TYR A 1 180 ? -7.442 -6.480 -2.542 1.00 85.94 180 TYR A C 1
ATOM 1449 O O . TYR A 1 180 ? -8.585 -6.786 -2.185 1.00 85.94 180 TYR A O 1
ATOM 1457 N N . VAL A 1 181 ? -7.196 -5.509 -3.413 1.00 85.12 181 VAL A N 1
ATOM 1458 C CA . VAL A 1 181 ? -8.226 -4.703 -4.073 1.00 85.12 181 VAL A CA 1
ATOM 1459 C C . VAL A 1 181 ? -8.151 -4.971 -5.570 1.00 85.12 181 VAL A C 1
ATOM 1461 O O . VAL A 1 181 ? -7.057 -4.933 -6.127 1.00 85.12 181 VAL A O 1
ATOM 1464 N N . ASP A 1 182 ? -9.300 -5.197 -6.208 1.00 84.44 182 ASP A N 1
ATOM 1465 C CA . ASP A 1 182 ? -9.472 -5.156 -7.666 1.00 84.44 182 ASP A CA 1
ATOM 1466 C C . ASP A 1 182 ? -10.583 -4.150 -8.042 1.00 84.44 182 ASP A C 1
ATOM 1468 O O . ASP A 1 182 ? -11.132 -3.456 -7.173 1.00 84.44 182 ASP A O 1
ATOM 1472 N N . GLU A 1 183 ? -10.923 -4.023 -9.329 1.00 81.81 183 GLU A N 1
ATOM 1473 C CA . GLU A 1 183 ? -11.934 -3.055 -9.779 1.00 81.81 183 GLU A CA 1
ATOM 1474 C C . GLU A 1 183 ? -13.375 -3.365 -9.315 1.00 81.81 183 GLU A C 1
ATOM 1476 O O . GLU A 1 183 ? -14.251 -2.506 -9.443 1.00 81.81 183 GLU A O 1
ATOM 1481 N N . LYS A 1 184 ? -13.652 -4.572 -8.804 1.00 81.81 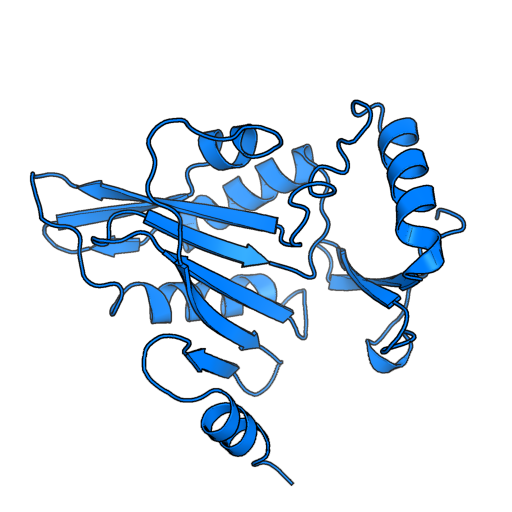184 LYS A N 1
ATOM 1482 C CA . LYS A 1 184 ? -15.000 -5.067 -8.461 1.00 81.81 184 LYS A CA 1
ATOM 1483 C C . LYS A 1 184 ? -15.199 -5.216 -6.956 1.00 81.81 184 LYS A C 1
ATOM 1485 O O . LYS A 1 184 ? -16.201 -4.761 -6.411 1.00 81.81 184 LYS A O 1
ATOM 1490 N N . GLU A 1 185 ? -14.248 -5.861 -6.297 1.00 81.88 185 GLU A N 1
ATOM 1491 C CA . GLU A 1 185 ? -14.361 -6.441 -4.962 1.00 81.88 185 GLU A CA 1
ATOM 1492 C C . GLU A 1 185 ? -13.223 -5.944 -4.055 1.00 81.88 185 GLU A C 1
ATOM 1494 O O . GLU A 1 185 ? -12.362 -5.140 -4.432 1.00 81.88 185 GLU A O 1
ATOM 1499 N N . THR A 1 186 ? -13.243 -6.344 -2.787 1.00 84.56 186 THR A N 1
ATOM 1500 C CA . THR A 1 186 ? -12.136 -6.092 -1.854 1.00 84.56 186 THR A CA 1
ATOM 1501 C C . THR A 1 186 ? -12.041 -7.252 -0.884 1.00 84.56 186 THR A C 1
ATOM 1503 O O . THR A 1 186 ? -12.993 -7.577 -0.179 1.00 84.56 186 THR A O 1
ATOM 1506 N N . TYR A 1 187 ? -10.879 -7.889 -0.873 1.00 84.75 187 TYR A N 1
ATOM 1507 C CA . TYR A 1 187 ? -10.652 -9.166 -0.223 1.00 84.75 187 TYR A CA 1
ATOM 1508 C C . TYR A 1 187 ? -9.685 -8.966 0.935 1.00 84.75 187 TYR A C 1
ATOM 1510 O O . TYR A 1 187 ? -8.576 -8.475 0.731 1.00 84.75 187 TYR A O 1
ATOM 1518 N N . SER A 1 188 ? -10.074 -9.365 2.143 1.00 84.44 188 SER A N 1
ATOM 1519 C CA . SER A 1 188 ? -9.236 -9.232 3.335 1.00 84.44 188 SER A CA 1
ATOM 1520 C C . SER A 1 188 ? -8.954 -10.579 4.004 1.00 84.44 188 SER A C 1
ATOM 1522 O O . SER A 1 188 ? -9.807 -11.467 4.085 1.00 84.44 188 SER A O 1
ATOM 1524 N N . ILE A 1 189 ? -7.720 -10.722 4.487 1.00 79.25 189 ILE A N 1
ATOM 1525 C CA . ILE A 1 189 ? -7.269 -11.786 5.384 1.00 79.25 189 ILE A CA 1
ATOM 1526 C C . ILE A 1 189 ? -6.891 -11.120 6.707 1.00 79.25 189 ILE A C 1
ATOM 1528 O O . ILE A 1 189 ? -6.021 -10.255 6.730 1.00 79.25 189 ILE A O 1
ATOM 1532 N N . ASP A 1 190 ? -7.530 -11.523 7.802 1.00 81.75 190 ASP A N 1
ATOM 1533 C CA . ASP A 1 190 ? -7.291 -11.023 9.155 1.00 81.75 190 ASP A CA 1
ATOM 1534 C C . ASP A 1 190 ? -6.437 -12.007 9.958 1.00 81.75 190 ASP A C 1
ATOM 1536 O O . ASP A 1 190 ? -6.855 -13.126 10.262 1.00 81.75 190 ASP A O 1
ATOM 1540 N N . PHE A 1 191 ? -5.218 -11.609 10.300 1.00 72.44 191 PHE A N 1
ATOM 1541 C CA . PHE A 1 191 ? -4.234 -12.471 10.951 1.00 72.44 191 PHE A CA 1
ATOM 1542 C C . PHE A 1 191 ? -4.466 -12.658 12.456 1.00 72.44 191 PHE A C 1
ATOM 1544 O O . PHE A 1 191 ? -3.728 -13.421 13.079 1.00 72.44 191 PHE A O 1
ATOM 1551 N N . ARG A 1 192 ? -5.451 -11.975 13.056 1.00 73.19 192 ARG A N 1
ATOM 1552 C CA . ARG A 1 192 ? -5.630 -11.953 14.516 1.00 73.19 192 ARG A CA 1
ATOM 1553 C C . ARG A 1 192 ? -6.271 -13.225 15.064 1.00 73.19 192 ARG A C 1
ATOM 1555 O O . ARG A 1 192 ? -5.715 -13.830 15.974 1.00 73.19 192 ARG A O 1
ATOM 1562 N N . ASP A 1 193 ? -7.406 -13.634 14.493 1.00 62.16 193 ASP A N 1
ATOM 1563 C CA . ASP A 1 193 ? -8.324 -14.574 15.162 1.00 62.16 193 ASP A CA 1
ATOM 1564 C C . ASP A 1 193 ? -8.811 -15.755 14.294 1.00 62.16 193 ASP A C 1
ATOM 1566 O O . ASP A 1 193 ? -9.485 -16.653 14.801 1.00 62.16 193 ASP A O 1
ATOM 1570 N N . ILE A 1 194 ? -8.502 -15.796 12.988 1.00 66.31 194 ILE A N 1
ATOM 1571 C CA . ILE A 1 194 ? -9.040 -16.818 12.066 1.00 66.31 194 ILE A CA 1
ATOM 1572 C C . ILE A 1 194 ? -7.907 -17.638 11.418 1.00 66.31 194 ILE A C 1
ATOM 1574 O O . ILE A 1 194 ? -7.022 -17.060 10.785 1.00 66.31 194 ILE A O 1
ATOM 1578 N N . PRO A 1 195 ? -7.936 -18.988 11.461 1.00 73.81 195 PRO A N 1
ATOM 1579 C CA . PRO A 1 195 ? -6.946 -19.816 10.773 1.00 73.81 195 PRO A CA 1
ATOM 1580 C C . PRO A 1 195 ? -6.881 -19.514 9.270 1.00 73.81 195 PRO A C 1
ATOM 1582 O O . PRO A 1 195 ? -7.908 -19.536 8.589 1.00 73.81 195 PRO A O 1
ATOM 1585 N N . LEU A 1 196 ? -5.673 -19.298 8.734 1.00 65.56 196 LEU A N 1
ATOM 1586 C CA . LEU A 1 196 ? -5.437 -18.940 7.325 1.00 65.56 196 LEU A CA 1
ATOM 1587 C C . LEU A 1 196 ? -6.172 -19.867 6.338 1.00 65.56 196 LEU A C 1
ATOM 1589 O O . LEU A 1 196 ? -6.736 -19.404 5.352 1.00 65.56 196 LEU A O 1
ATOM 1593 N N . SER A 1 197 ? -6.245 -21.168 6.631 1.00 68.81 197 SER A N 1
ATOM 1594 C CA . SER A 1 197 ? -6.972 -22.155 5.821 1.00 68.81 197 SER A CA 1
ATOM 1595 C C . SER A 1 197 ? -8.473 -21.862 5.686 1.00 68.81 197 SER A C 1
ATOM 1597 O O . SER A 1 197 ? -9.035 -22.047 4.606 1.00 68.81 197 SER A O 1
ATOM 1599 N N . MET A 1 198 ? -9.133 -21.364 6.738 1.00 68.12 198 MET A N 1
ATOM 1600 C CA . MET A 1 198 ? -10.538 -20.943 6.669 1.00 68.12 198 MET A CA 1
ATOM 1601 C C . MET A 1 198 ? -10.708 -19.669 5.840 1.00 68.12 198 MET A C 1
ATOM 1603 O O . MET A 1 198 ? -11.705 -19.531 5.135 1.00 68.12 198 MET A O 1
ATOM 1607 N N . GLN A 1 199 ? -9.735 -18.759 5.894 1.00 68.94 199 GLN A N 1
ATOM 1608 C CA . GLN A 1 199 ? -9.768 -17.494 5.158 1.00 68.94 199 GLN A CA 1
ATOM 1609 C C . GLN A 1 199 ? -9.560 -17.717 3.659 1.00 68.94 199 GLN A C 1
ATOM 1611 O O . GLN A 1 199 ? -10.392 -17.305 2.855 1.00 68.94 199 GLN A O 1
ATOM 1616 N N . LEU A 1 200 ? -8.546 -18.502 3.283 1.00 68.00 200 LEU A N 1
ATOM 1617 C CA . LEU A 1 200 ? -8.320 -18.929 1.899 1.00 68.00 200 LEU A CA 1
ATOM 1618 C C . LEU A 1 200 ? -9.534 -19.672 1.312 1.00 68.00 200 LEU A C 1
ATOM 1620 O O . LEU A 1 200 ? -9.838 -19.526 0.132 1.00 68.00 200 LEU A O 1
ATOM 1624 N N . ASN A 1 201 ? -10.272 -20.438 2.122 1.00 64.56 201 ASN A N 1
ATOM 1625 C CA . ASN A 1 201 ? -11.505 -21.094 1.675 1.00 64.56 201 ASN A CA 1
ATOM 1626 C C . ASN A 1 201 ? -12.698 -20.134 1.501 1.00 64.56 201 ASN A C 1
ATOM 1628 O O . ASN A 1 201 ? -13.612 -20.464 0.748 1.00 64.56 201 ASN A O 1
ATOM 1632 N N . ARG A 1 202 ? -12.701 -18.956 2.144 1.00 65.44 202 ARG A N 1
ATOM 1633 C CA . ARG A 1 202 ? -13.669 -17.882 1.850 1.00 65.44 202 ARG A CA 1
ATOM 1634 C C . ARG A 1 202 ? -13.333 -17.193 0.527 1.00 65.44 202 ARG A C 1
ATOM 1636 O O . ARG A 1 202 ? -14.233 -16.999 -0.278 1.00 65.44 202 ARG A O 1
ATOM 1643 N N . LEU A 1 203 ? -12.048 -16.936 0.267 1.00 60.12 203 LEU A N 1
ATOM 1644 C CA . LEU A 1 203 ? -11.567 -16.352 -0.996 1.00 60.12 203 LEU A CA 1
ATOM 1645 C C . LEU A 1 203 ? -11.826 -17.247 -2.221 1.00 60.12 203 LEU A C 1
ATOM 1647 O O . LEU A 1 203 ? -12.036 -16.749 -3.317 1.00 60.12 203 LEU A O 1
ATOM 1651 N N . LYS A 1 204 ? -11.887 -18.573 -2.041 1.00 55.94 204 LYS A N 1
ATOM 1652 C CA . LYS A 1 204 ? -12.250 -19.534 -3.103 1.00 55.94 204 LYS A C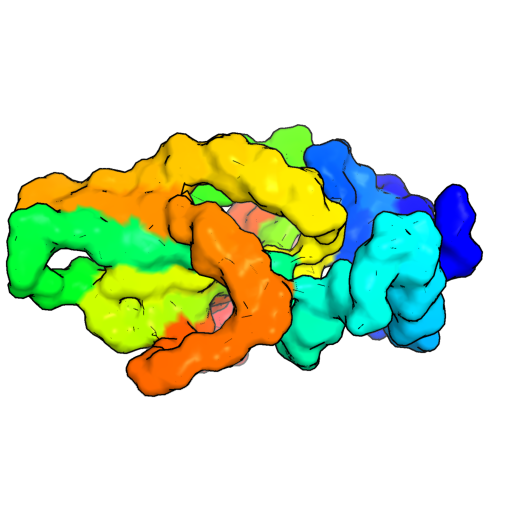A 1
ATOM 1653 C C . LYS A 1 204 ? -13.724 -19.494 -3.540 1.00 55.94 204 LYS A C 1
ATOM 1655 O O . LYS A 1 204 ? -14.110 -20.296 -4.387 1.00 55.94 204 LYS A O 1
ATOM 1660 N N . LYS A 1 205 ? -14.565 -18.625 -2.969 1.00 43.84 205 LYS A N 1
ATOM 1661 C CA . LYS A 1 205 ? -15.946 -18.426 -3.427 1.00 43.84 205 LYS A CA 1
ATOM 1662 C C . LYS A 1 205 ? -16.066 -17.202 -4.334 1.00 43.84 205 LYS A C 1
ATOM 1664 O O . LYS A 1 205 ? -16.498 -16.156 -3.876 1.00 43.84 205 LYS A O 1
ATOM 1669 N N . ILE A 1 206 ? -15.795 -17.416 -5.616 1.00 38.66 206 ILE A N 1
ATOM 1670 C CA . ILE A 1 206 ? -16.648 -17.054 -6.761 1.00 38.66 206 ILE A CA 1
ATOM 1671 C C . ILE A 1 206 ? -16.272 -18.046 -7.879 1.00 38.66 206 ILE A C 1
ATOM 1673 O O . ILE A 1 206 ? -15.099 -18.387 -8.028 1.00 38.66 206 ILE A O 1
ATOM 1677 N N . VAL A 1 207 ? -17.282 -18.568 -8.582 1.00 33.69 207 VAL A N 1
ATOM 1678 C CA . VAL A 1 207 ? -17.153 -19.428 -9.776 1.00 33.69 207 VAL A CA 1
ATOM 1679 C C . VAL A 1 207 ? -17.424 -18.570 -11.002 1.00 33.69 207 VAL A C 1
ATOM 1681 O O . VAL A 1 207 ? -18.386 -17.775 -10.908 1.00 33.69 207 VAL A O 1
#

pLDDT: mean 70.61, std 15.01, range [28.61, 90.56]

Foldseek 3Di:
DDPFKAWDPDPVPDPVVFWAWEADPQQTIIIGGPVCVVVVQQVVCVVVVHPRNVLLCNPVPVAFQKWKWFWDWPDPDFADDCVVLVVLVVVLCCVSPCVRHQKFKWWWWAFPGHGMIMITGRRYRDHLVRVLVVLVVCQVSSWADDPPITIIGGPSVVSSVSSDDDDPPDGDIGTQKMWMDHPPDIAIDGPPPDPPVVRVVVVPPDD

Secondary structure (DSSP, 8-state):
--TT-EEESSSTTS-TTTEEEEE-TT--EEEEETTTHHHHHHHHHHHHTPPTTTT-SS-STT--EEEEEEEEESS-PPPPPTTTHHHHHHHHHHHHHTTT-SSEEEEEEE-TTSSEEEEEETTB---HHHHHHHHHHHHTTT-EEETTTEEEEE-HHHHHHTSS---TT-PPPEEEEEEEE-SS-EEEEETTTS-HHHHHHHHT---

Sequence (207 aa):
MSAYLHRVNTVEEAPATDAYLLYNIRGEIYYIKRSDFSSFSHYWCRQGRFASMTMDLATCEHHSLPLDLDFSSDADSEGQPYGSILPFTESTLKLNFLPHVKHFTYIIAARHGGRSLHIHLPEFAIGHDDYILFCHHLSVPLQYMVEGKGVYKLDILQNMMLAGSSKPDTFAYRAMQMIYVDEKETYSIDFRDIPLSMQLNRLKKIV